Protein AF-A0A1Y3LAQ6-F1 (afdb_monomer)

Secondary structure (DSSP, 8-state):
--TTTTSSSSSTTSS------EEEEEEESS--EETTTEE-HHHHHHHHHHHHHTT--GGGEEEEE-SS-TTEEEEEESSPPPHHHHHHHHHHHHHHHHHHHH----EEEEE---HHHHHHS-HHHHHHHHHS-SEEEE-EEEEEEEEEEEEPPPPPSSS---TT-EEEEEEEEEEEEEESS--TTEEEEEEPSSS-TTEEEEEEEEE-GGG-EEEEEEEEEEEESSHHHHHHHHTTSSEEPPTTT---SB--EEEEEEEEEEEEEESSGGG-TTHHHHHHHHHHHHTTS-TTHHHHSSSSGGGEEEEE----

Mean predicted aligned error: 9.42 Å

Radius of gyration: 27.66 Å; Cα contacts (8 Å, |Δi|>4): 544; chains: 1; bounding box: 56×52×106 Å

Nearest PDB structures (foldseek):
  2il5-assembly1_A  TM=3.328E-01  e=9.962E-01  Staphylococcus aureus subsp. aureus USA300
  5hae-assembly1_A  TM=2.673E-01  e=1.487E+00  Rhodnius prolixus
  3ggn-assembly3_B  TM=2.588E-01  e=1.574E+00  Deinococcus radiodurans R1 = ATCC 13939 = DSM 20539

Structure (mmCIF, N/CA/C/O backbone):
data_AF-A0A1Y3LAQ6-F1
#
_entry.id   AF-A0A1Y3LAQ6-F1
#
loop_
_atom_site.group_PDB
_atom_site.id
_atom_site.type_symbol
_atom_site.label_atom_id
_atom_site.label_alt_id
_atom_site.label_comp_id
_atom_site.label_asym_id
_atom_site.label_entity_id
_atom_site.label_seq_id
_atom_site.pdbx_PDB_ins_code
_atom_site.Cartn_x
_atom_site.Cartn_y
_atom_site.Cartn_z
_atom_site.occupancy
_atom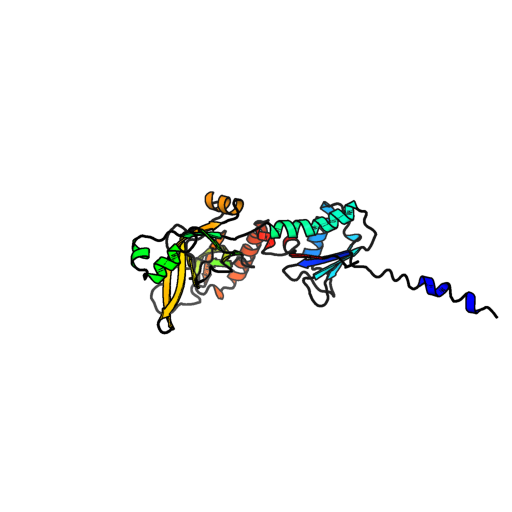_site.B_iso_or_equiv
_atom_site.auth_seq_id
_atom_site.auth_comp_id
_atom_site.auth_asym_id
_atom_site.auth_atom_id
_atom_site.pdbx_PDB_model_num
ATOM 1 N N . MET A 1 1 ? -11.726 32.742 69.812 1.00 40.72 1 MET A N 1
ATOM 2 C CA . MET A 1 1 ? -10.775 32.218 68.803 1.00 40.72 1 MET A CA 1
ATOM 3 C C . MET A 1 1 ? -11.144 30.775 68.493 1.00 40.72 1 MET A C 1
ATOM 5 O O . MET A 1 1 ? -11.475 30.070 69.432 1.00 40.72 1 MET A O 1
ATOM 9 N N . ASN A 1 2 ? -11.086 30.380 67.214 1.00 42.47 2 ASN A N 1
ATOM 10 C CA . ASN A 1 2 ? -11.277 29.026 66.640 1.00 42.47 2 ASN A CA 1
ATOM 11 C C . ASN A 1 2 ? -12.493 28.785 65.723 1.00 42.47 2 ASN A C 1
ATOM 13 O O . ASN A 1 2 ? -12.813 27.636 65.448 1.00 42.47 2 ASN A O 1
ATOM 17 N N . LEU A 1 3 ? -13.062 29.829 65.103 1.00 41.88 3 LEU A N 1
ATOM 18 C CA . LEU A 1 3 ? -13.804 29.660 63.834 1.00 41.88 3 LEU A CA 1
ATOM 19 C C . LEU A 1 3 ? -12.889 29.304 62.638 1.00 41.88 3 LEU A C 1
ATOM 21 O O . LEU A 1 3 ? -13.368 28.865 61.601 1.00 41.88 3 LEU A O 1
ATOM 25 N N . ALA A 1 4 ? -11.567 29.443 62.786 1.00 46.53 4 ALA A N 1
ATOM 26 C CA . ALA A 1 4 ? -10.591 29.183 61.724 1.00 46.53 4 ALA A CA 1
ATOM 27 C C . ALA A 1 4 ? -10.229 27.695 61.533 1.00 46.53 4 ALA A C 1
ATOM 29 O O . ALA A 1 4 ? -9.527 27.364 60.584 1.00 46.53 4 ALA A O 1
ATOM 30 N N . ARG A 1 5 ? -10.686 26.785 62.411 1.00 40.97 5 ARG A N 1
ATOM 31 C CA . ARG A 1 5 ? -10.385 25.342 62.297 1.00 40.97 5 ARG A CA 1
ATOM 32 C C . ARG A 1 5 ? -11.462 24.528 61.581 1.00 40.97 5 ARG A C 1
ATOM 34 O O . ARG A 1 5 ? -11.151 23.458 61.077 1.00 40.97 5 ARG A O 1
ATOM 41 N N . THR A 1 6 ? -12.686 25.040 61.467 1.00 45.72 6 THR A N 1
ATOM 42 C CA . THR A 1 6 ? -13.792 24.326 60.802 1.00 45.72 6 THR A CA 1
ATOM 43 C C . THR A 1 6 ? -13.876 24.610 59.299 1.00 45.72 6 THR A C 1
ATOM 45 O O . THR A 1 6 ? -14.484 23.838 58.571 1.00 45.72 6 THR A O 1
ATOM 48 N N . LEU A 1 7 ? -13.220 25.669 58.810 1.00 45.28 7 LEU A N 1
ATOM 49 C CA . LEU A 1 7 ? -13.166 26.017 57.381 1.00 45.28 7 LEU A CA 1
ATOM 50 C C . LEU A 1 7 ? -12.042 25.308 56.607 1.00 45.28 7 LEU A C 1
ATOM 52 O O . LEU A 1 7 ? -12.025 25.359 55.384 1.00 45.28 7 LEU A O 1
ATOM 56 N N . ALA A 1 8 ? -11.125 24.619 57.293 1.00 46.81 8 ALA A N 1
ATOM 57 C CA . ALA A 1 8 ? -10.028 23.901 56.641 1.00 46.81 8 ALA A CA 1
ATOM 58 C C . ALA A 1 8 ? -10.410 22.483 56.171 1.00 46.81 8 ALA A C 1
ATOM 60 O O . ALA A 1 8 ? -9.724 21.933 55.315 1.00 46.81 8 ALA A O 1
ATOM 61 N N . LEU A 1 9 ? -11.502 21.896 56.684 1.00 42.44 9 LEU A N 1
ATOM 62 C CA . LEU A 1 9 ? -11.960 20.567 56.247 1.00 42.44 9 LEU A CA 1
ATOM 63 C C . LEU A 1 9 ? -12.926 20.599 55.055 1.00 42.44 9 LEU A C 1
ATOM 65 O O . LEU A 1 9 ? -13.038 19.599 54.353 1.00 42.44 9 LEU A O 1
ATOM 69 N N . SER A 1 10 ? -13.573 21.730 54.770 1.00 43.66 10 SER A N 1
ATOM 70 C CA . SER A 1 10 ? -14.471 21.854 53.610 1.00 43.66 10 SER A CA 1
ATOM 71 C C . SER A 1 10 ? -13.717 22.079 52.293 1.00 43.66 10 SER A C 1
ATOM 73 O O . SER A 1 10 ? -14.241 21.782 51.226 1.00 43.66 10 SER A O 1
ATOM 75 N N . SER A 1 11 ? -12.476 22.572 52.360 1.00 42.22 11 SER A N 1
ATOM 76 C CA . SER A 1 11 ? -11.646 22.869 51.182 1.00 42.22 11 SER A CA 1
ATOM 77 C C . SER A 1 11 ? -10.783 21.687 50.727 1.00 42.22 11 SER A C 1
ATOM 79 O O . SER A 1 11 ? -10.254 21.709 49.621 1.00 42.22 11 SER A O 1
ATOM 81 N N . ALA A 1 12 ? -10.655 20.637 51.547 1.00 42.44 12 ALA A N 1
ATOM 82 C CA . ALA A 1 12 ? -9.915 19.423 51.192 1.00 42.44 12 ALA A CA 1
ATOM 83 C C . ALA A 1 12 ? -10.743 18.426 50.353 1.00 42.44 12 ALA A C 1
ATOM 85 O O . ALA A 1 12 ? -10.187 17.480 49.808 1.00 42.44 12 ALA A O 1
ATOM 86 N N . LEU A 1 13 ? -12.054 18.653 50.205 1.00 43.44 13 LEU A N 1
ATOM 87 C CA . LEU A 1 13 ? -12.953 17.836 49.375 1.00 43.44 13 LEU A CA 1
ATOM 88 C C . LEU A 1 13 ? -13.161 18.393 47.954 1.00 43.44 13 LEU A C 1
ATOM 90 O O . LEU A 1 13 ? -13.872 17.781 47.167 1.00 43.44 13 LEU A O 1
ATOM 94 N N . LEU A 1 14 ? -12.533 19.524 47.607 1.00 41.97 14 LEU A N 1
ATOM 95 C CA . LEU A 1 14 ? -12.656 20.168 46.288 1.00 41.97 14 LEU A CA 1
ATOM 96 C C . LEU A 1 14 ? -11.376 20.096 45.433 1.00 41.97 14 LEU A C 1
ATOM 98 O O . LEU A 1 14 ? -11.338 20.668 44.350 1.00 41.97 14 LEU A O 1
ATOM 102 N N . LEU A 1 15 ? -10.343 19.378 45.892 1.00 42.81 15 LEU A N 1
ATOM 103 C CA . LEU A 1 15 ? -9.122 19.101 45.115 1.00 42.81 15 LEU A CA 1
ATOM 104 C C . LEU A 1 15 ? -9.030 17.652 44.611 1.00 42.81 15 LEU A C 1
ATOM 106 O O . LEU A 1 15 ? -8.093 17.314 43.897 1.00 42.81 15 LEU A O 1
ATOM 110 N N . GLY A 1 16 ? -10.036 16.822 44.897 1.00 39.19 16 GLY A N 1
ATOM 111 C CA . GLY A 1 16 ? -10.317 15.622 44.113 1.00 39.19 16 GLY A CA 1
ATOM 112 C C . GLY A 1 16 ? -11.063 16.013 42.844 1.00 39.19 16 GLY A C 1
ATOM 113 O O . GLY A 1 16 ? -12.218 15.640 42.666 1.00 39.19 16 GLY A O 1
ATOM 114 N N . GLY A 1 17 ? -10.438 16.824 41.990 1.00 35.41 17 GLY A N 1
ATOM 115 C CA . GLY A 1 17 ? -10.857 16.871 40.603 1.00 35.41 17 GLY A CA 1
ATOM 116 C C . GLY A 1 17 ? -10.597 15.482 40.041 1.00 35.41 17 GLY A C 1
ATOM 117 O O . GLY A 1 17 ? -9.477 15.206 39.627 1.00 35.41 17 GLY A O 1
ATOM 118 N N . CYS A 1 18 ? -11.602 14.602 40.059 1.00 43.34 18 CYS A N 1
ATOM 119 C CA . CYS A 1 18 ? -11.682 13.485 39.125 1.00 43.34 18 CYS A CA 1
ATOM 120 C C . CYS A 1 18 ? -11.821 14.113 37.735 1.00 43.34 18 CYS A C 1
ATOM 122 O O . CYS A 1 18 ? -12.910 14.181 37.174 1.00 43.34 18 CYS A O 1
ATOM 124 N N . GLY A 1 19 ? -10.730 14.709 37.253 1.00 46.44 19 GLY A N 1
ATOM 125 C CA . GLY A 1 19 ? -10.570 15.020 35.854 1.00 46.44 19 GLY A CA 1
ATOM 126 C C . GLY A 1 19 ? -10.675 13.696 35.130 1.00 46.44 19 GLY A C 1
ATOM 127 O O . GLY A 1 19 ? -10.159 12.688 35.609 1.00 46.44 19 GLY A O 1
ATOM 128 N N . ASP A 1 20 ? -11.411 13.705 34.035 1.00 65.38 20 ASP A N 1
ATOM 129 C CA . ASP A 1 20 ? -11.527 12.605 33.096 1.00 65.38 20 ASP A CA 1
ATOM 130 C C . ASP A 1 20 ? -10.126 12.218 32.590 1.00 65.38 20 ASP A C 1
ATOM 132 O O . ASP A 1 20 ? -9.675 12.674 31.538 1.00 65.38 20 ASP A O 1
ATOM 136 N N . GLU A 1 21 ? -9.382 11.447 33.384 1.00 78.94 21 GLU A N 1
ATOM 137 C CA . GLU A 1 21 ? -8.026 11.050 33.047 1.00 78.94 21 GLU A CA 1
ATOM 138 C C . GLU A 1 21 ? -8.103 10.153 31.818 1.00 78.94 21 GLU A C 1
ATOM 140 O O . GLU A 1 21 ? -8.785 9.123 31.787 1.00 78.94 21 GLU A O 1
ATOM 145 N N . THR A 1 22 ? -7.410 10.584 30.768 1.00 90.19 22 THR A N 1
ATOM 146 C CA . THR A 1 22 ? -7.252 9.786 29.559 1.00 90.19 22 THR A CA 1
ATOM 147 C C . THR A 1 22 ? -6.598 8.469 29.947 1.00 90.19 22 THR A C 1
ATOM 149 O O . THR A 1 22 ? -5.531 8.463 30.545 1.00 90.19 22 THR A O 1
ATOM 152 N N . PHE A 1 23 ? -7.217 7.346 29.603 1.00 94.50 23 PHE A N 1
ATOM 153 C CA . PHE A 1 23 ? -6.659 6.020 29.852 1.00 94.50 23 PHE A CA 1
ATOM 154 C C . PHE A 1 23 ? -5.615 5.644 28.801 1.00 94.50 23 PHE A C 1
ATOM 156 O O . PHE A 1 23 ? -4.561 5.098 29.125 1.00 94.50 23 PHE A O 1
ATOM 163 N N . MET A 1 24 ? -5.903 5.953 27.538 1.00 96.62 24 MET A N 1
ATOM 164 C CA . MET A 1 24 ? -4.992 5.780 26.409 1.00 96.62 24 MET A CA 1
ATOM 165 C C . MET A 1 24 ? -5.361 6.747 25.290 1.00 96.62 24 MET A C 1
ATOM 167 O O . MET A 1 24 ? -6.490 7.233 25.231 1.00 96.62 24 MET A O 1
ATOM 171 N N . SER A 1 25 ? -4.423 6.998 24.386 1.00 97.19 25 SER A N 1
ATOM 172 C CA . SER A 1 25 ? -4.685 7.733 23.153 1.00 97.19 25 SER A CA 1
ATOM 173 C C . SER A 1 25 ? -4.423 6.836 21.953 1.00 97.19 25 SER A C 1
ATOM 175 O O . SER A 1 25 ? -3.444 6.093 21.922 1.00 97.19 25 SER A O 1
ATOM 177 N N . VAL A 1 26 ? -5.309 6.899 20.967 1.00 97.50 26 VAL A N 1
ATOM 178 C CA . VAL A 1 26 ? -5.259 6.091 19.750 1.00 97.50 26 VAL A CA 1
ATOM 179 C C . VAL A 1 26 ? -5.096 7.030 18.565 1.00 97.50 26 VAL A C 1
ATOM 181 O O . VAL A 1 26 ? -5.880 7.963 18.400 1.00 97.50 26 VAL A O 1
ATOM 184 N N . ARG A 1 27 ? -4.068 6.797 17.749 1.00 96.69 27 ARG A N 1
ATOM 185 C CA . ARG A 1 27 ? -3.803 7.561 16.529 1.00 96.69 27 ARG A CA 1
ATOM 186 C C . ARG A 1 27 ? -4.213 6.757 15.305 1.00 96.69 27 ARG A C 1
ATOM 188 O O . ARG A 1 27 ? -3.768 5.622 15.140 1.00 96.69 27 ARG A O 1
ATOM 195 N N . PHE A 1 28 ? -4.993 7.375 14.432 1.00 94.56 28 PHE A N 1
ATOM 196 C CA . PHE A 1 28 ? -5.407 6.837 13.142 1.00 94.56 28 PHE A CA 1
ATOM 197 C C . PHE A 1 28 ? -4.599 7.453 11.989 1.00 94.56 28 PHE A C 1
ATOM 199 O O . PHE A 1 28 ? -4.019 8.530 12.115 1.00 94.56 28 PHE A O 1
ATOM 206 N N . GLN A 1 29 ? -4.574 6.776 10.843 1.00 91.25 29 GLN A N 1
ATOM 207 C CA . GLN A 1 29 ? -3.929 7.280 9.629 1.00 91.25 29 GLN A CA 1
ATOM 208 C C . GLN A 1 29 ? -4.729 8.430 8.998 1.00 91.25 29 GLN A C 1
ATOM 210 O O . GLN A 1 29 ? -4.154 9.369 8.445 1.00 91.25 29 GLN A O 1
ATOM 215 N N . THR A 1 30 ? -6.058 8.355 9.091 1.00 89.56 30 THR A N 1
ATOM 216 C CA . THR A 1 30 ? -7.022 9.302 8.515 1.00 89.56 30 THR A CA 1
ATOM 217 C C . THR A 1 30 ? -7.854 9.955 9.610 1.00 89.56 30 THR A C 1
ATOM 219 O O . THR A 1 30 ? -7.953 9.418 10.713 1.00 89.56 30 THR A O 1
ATOM 222 N N . ASP A 1 31 ? -8.464 11.100 9.305 1.00 92.81 31 ASP A N 1
ATOM 223 C CA . ASP A 1 31 ? -9.401 11.767 10.211 1.00 92.81 31 ASP A CA 1
ATOM 224 C C . ASP A 1 31 ? -10.532 10.808 10.614 1.00 92.81 31 ASP A C 1
ATOM 226 O O . ASP A 1 31 ? -11.030 10.036 9.788 1.00 92.81 31 ASP A O 1
ATOM 230 N N . VAL A 1 32 ? -10.926 10.849 11.889 1.00 93.25 32 VAL A N 1
ATOM 231 C CA . VAL A 1 32 ? -11.965 9.959 12.442 1.00 93.25 32 VAL A CA 1
ATOM 232 C C . VAL A 1 32 ? -13.153 10.691 13.059 1.00 93.25 32 VAL A C 1
ATOM 234 O O . VAL A 1 32 ? -14.085 10.045 13.546 1.00 93.25 32 VAL A O 1
ATOM 237 N N . GLY A 1 33 ? -13.121 12.023 13.046 1.00 93.38 33 GLY A N 1
ATOM 238 C CA . GLY A 1 33 ? -14.182 12.879 13.551 1.00 93.38 33 GLY A CA 1
ATOM 239 C C . GLY A 1 33 ? -13.692 14.293 13.848 1.00 93.38 33 GLY A C 1
ATOM 240 O O . GLY A 1 33 ? -12.764 14.807 13.220 1.00 93.38 33 GLY A O 1
ATOM 241 N N . THR A 1 34 ? -14.323 14.949 14.821 1.00 94.56 34 THR A N 1
ATOM 242 C CA . THR A 1 34 ? -13.948 16.305 15.252 1.00 94.56 34 THR A CA 1
ATOM 243 C C . THR A 1 34 ? -14.135 16.473 16.752 1.00 94.56 34 THR A C 1
ATOM 245 O O . THR A 1 34 ? -15.076 15.923 17.311 1.00 94.56 34 THR A O 1
ATOM 248 N N . ALA A 1 35 ? -13.341 17.324 17.403 1.00 93.06 35 ALA A N 1
ATOM 249 C CA . ALA A 1 35 ? -13.499 17.591 18.838 1.00 93.06 35 ALA A CA 1
ATOM 250 C C . ALA A 1 35 ? -14.904 18.078 19.243 1.00 93.06 35 ALA A C 1
ATOM 252 O O . ALA A 1 35 ? -15.354 17.838 20.358 1.00 93.06 35 ALA A O 1
ATOM 253 N N . ARG A 1 36 ? -15.631 18.748 18.337 1.00 91.50 36 ARG A N 1
ATOM 254 C CA . ARG A 1 36 ? -16.993 19.232 18.613 1.00 91.50 36 ARG A CA 1
ATOM 255 C C . ARG A 1 36 ? -18.041 18.118 18.614 1.00 91.50 36 ARG A C 1
ATOM 257 O O . ARG A 1 36 ? -19.010 18.215 19.360 1.00 91.50 36 ARG A O 1
ATOM 264 N N . TRP A 1 37 ? -17.888 17.128 17.739 1.00 90.25 37 TRP A N 1
ATOM 265 C CA . TRP A 1 37 ? -18.904 16.097 17.495 1.00 90.25 37 TRP A CA 1
ATOM 266 C C . TRP A 1 37 ? -18.467 14.694 17.929 1.00 90.25 37 TRP A C 1
ATOM 268 O O . TRP A 1 37 ? -19.277 13.774 17.894 1.00 90.25 37 TRP A O 1
ATOM 278 N N . GLY A 1 38 ? -17.220 14.544 18.376 1.00 92.00 38 GLY A N 1
ATOM 279 C CA . GLY A 1 38 ? -16.603 13.260 18.669 1.00 92.00 38 GLY A CA 1
ATOM 280 C C . GLY A 1 38 ? -16.257 12.492 17.396 1.00 92.00 38 GLY A C 1
ATOM 281 O O . GLY A 1 38 ? -16.013 13.079 16.337 1.00 92.00 38 GLY A O 1
ATOM 282 N N . LEU A 1 39 ? -16.218 11.168 17.529 1.00 93.50 39 LEU A N 1
ATOM 283 C CA . LEU A 1 39 ? -16.040 10.241 16.416 1.00 93.50 39 LEU A CA 1
ATOM 284 C C . LEU A 1 39 ? -17.199 10.340 15.421 1.00 93.50 39 LEU A C 1
ATOM 286 O O . LEU A 1 39 ? -18.363 10.435 15.814 1.00 93.50 39 LEU A O 1
ATOM 290 N N . ASP A 1 40 ? -16.886 10.221 14.133 1.00 92.69 40 ASP A N 1
ATOM 291 C CA . ASP A 1 40 ? -17.907 10.080 13.102 1.00 92.69 40 ASP A CA 1
ATOM 292 C C . ASP A 1 40 ? -18.746 8.809 13.340 1.00 92.69 40 ASP A C 1
ATOM 294 O O . ASP A 1 40 ? -18.208 7.801 13.820 1.00 92.69 40 ASP A O 1
ATOM 298 N N . PRO A 1 41 ? -20.044 8.795 12.967 1.00 89.81 41 PRO A N 1
ATOM 299 C CA . PRO A 1 41 ? -20.954 7.694 13.294 1.00 89.81 41 PRO A CA 1
ATOM 300 C C . PRO A 1 41 ? -20.454 6.306 12.876 1.00 89.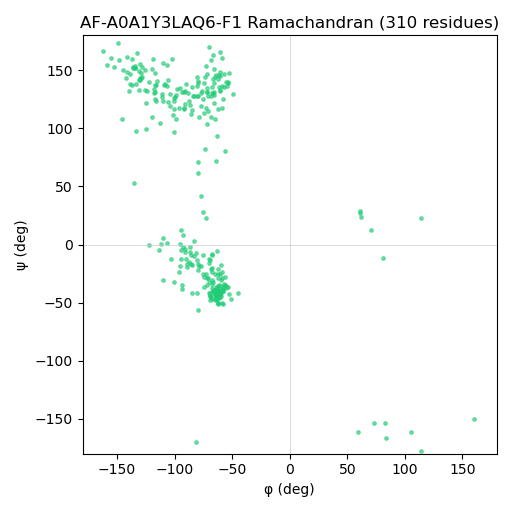81 41 PRO A C 1
ATOM 302 O O . PRO A 1 41 ? -20.639 5.345 13.617 1.00 89.81 41 PRO A O 1
ATOM 305 N N . ILE A 1 42 ? -19.781 6.208 11.724 1.00 85.75 42 ILE A N 1
ATOM 306 C CA . ILE A 1 42 ? -19.219 4.948 11.215 1.00 85.75 42 ILE A CA 1
ATOM 307 C C . ILE A 1 42 ? -18.106 4.437 12.139 1.00 85.75 42 ILE A C 1
ATOM 309 O O . ILE A 1 42 ? -18.119 3.272 12.530 1.00 85.75 42 ILE A O 1
ATOM 313 N N . ASN A 1 43 ? -17.166 5.304 12.534 1.00 89.94 43 ASN A N 1
ATOM 314 C CA . ASN A 1 43 ? -16.068 4.921 13.425 1.00 89.94 43 ASN A CA 1
ATOM 315 C C . ASN A 1 43 ? -16.593 4.554 14.815 1.00 89.94 43 ASN A C 1
ATOM 317 O O . ASN A 1 43 ? -16.168 3.549 15.383 1.00 89.94 43 ASN A O 1
ATOM 321 N N . LEU A 1 44 ? -17.546 5.333 15.339 1.00 91.75 44 LEU A N 1
ATOM 322 C CA . LEU A 1 44 ? -18.175 5.062 16.630 1.00 91.75 44 LEU A CA 1
ATOM 323 C C . LEU A 1 44 ? -18.879 3.700 16.639 1.00 91.75 44 LEU A C 1
ATOM 325 O O . LEU A 1 44 ? -18.705 2.934 17.585 1.00 91.75 44 LEU A O 1
ATOM 329 N N . GLN A 1 45 ? -19.633 3.386 15.582 1.00 91.31 45 GLN A N 1
ATOM 330 C CA . GLN A 1 45 ? -20.303 2.097 15.436 1.00 91.31 45 GLN A CA 1
ATOM 331 C C . GLN A 1 45 ? -19.290 0.945 15.379 1.00 91.31 45 GLN A C 1
ATOM 333 O O . GLN A 1 45 ? -19.398 0.008 16.165 1.00 91.31 45 GLN A O 1
ATOM 338 N N . MET A 1 46 ? -18.276 1.031 14.510 1.00 89.81 46 MET A N 1
ATOM 339 C CA . MET A 1 46 ? -17.267 -0.027 14.360 1.00 89.81 46 MET A CA 1
ATOM 340 C C . MET A 1 46 ? -16.479 -0.276 15.652 1.00 89.81 46 MET A C 1
ATOM 342 O O . MET A 1 46 ? -16.233 -1.425 16.017 1.00 89.81 46 MET A O 1
ATOM 346 N N . ILE A 1 47 ? -16.087 0.792 16.357 1.00 93.56 47 ILE A N 1
ATOM 347 C CA . ILE A 1 47 ? -15.413 0.690 17.658 1.00 93.56 47 ILE A CA 1
ATOM 348 C C . ILE A 1 47 ? -16.350 0.050 18.688 1.00 93.56 47 ILE A C 1
ATOM 350 O O . ILE A 1 47 ? -15.930 -0.861 19.398 1.00 93.56 47 ILE A O 1
ATOM 354 N N . GLY A 1 48 ? -17.613 0.485 18.747 1.00 94.25 48 GLY A N 1
ATOM 355 C CA . GLY A 1 48 ? -18.619 -0.064 19.656 1.00 94.25 48 GLY A CA 1
ATOM 356 C C . GLY A 1 48 ? -18.830 -1.565 19.468 1.00 94.25 48 GLY A C 1
ATOM 357 O O . GLY A 1 48 ? -18.698 -2.325 20.424 1.00 94.25 48 GLY A O 1
ATOM 358 N N . GLU A 1 49 ? -19.060 -2.005 18.231 1.00 94.06 49 GLU A N 1
ATOM 359 C CA . GLU A 1 49 ? -19.245 -3.423 17.897 1.00 94.06 49 GLU A CA 1
ATOM 360 C C . GLU A 1 49 ? -18.010 -4.263 18.270 1.00 94.06 49 GLU A C 1
ATOM 362 O O . GLU A 1 49 ? -18.135 -5.352 18.833 1.00 94.06 49 GLU A O 1
ATOM 367 N N . ALA A 1 50 ? -16.799 -3.754 18.016 1.00 93.56 50 ALA A N 1
ATOM 368 C CA . ALA A 1 50 ? -15.564 -4.468 18.339 1.00 93.56 50 ALA A CA 1
ATOM 369 C C . ALA A 1 50 ? -15.293 -4.562 19.853 1.00 93.56 50 ALA A C 1
ATOM 371 O O . ALA A 1 50 ? -14.731 -5.555 20.325 1.00 93.56 50 ALA A O 1
ATOM 372 N N . LEU A 1 51 ? -15.698 -3.552 20.627 1.00 95.38 51 LEU A N 1
ATOM 373 C CA . LEU A 1 51 ? -15.631 -3.573 22.090 1.00 95.38 51 LEU A CA 1
ATOM 374 C C . LEU A 1 51 ? -16.619 -4.577 22.684 1.00 95.38 51 LEU A C 1
ATOM 376 O O . LEU A 1 51 ? -16.233 -5.373 23.542 1.00 95.38 51 LEU A O 1
ATOM 380 N N . GLU A 1 52 ? -17.858 -4.595 22.188 1.00 95.69 52 GLU A N 1
ATOM 381 C CA . GLU A 1 52 ? -18.886 -5.545 22.626 1.00 95.69 52 GLU A CA 1
ATOM 382 C C . GLU A 1 52 ? -18.455 -6.995 22.368 1.00 95.69 52 GLU A C 1
ATOM 384 O O . GLU A 1 52 ? -18.569 -7.842 23.256 1.00 95.69 52 GLU A O 1
ATOM 389 N N . GLN A 1 53 ? -17.857 -7.275 21.202 1.00 95.12 53 GLN A N 1
ATOM 390 C CA . GLN A 1 53 ? -17.268 -8.585 20.886 1.00 95.12 53 GLN A CA 1
ATOM 391 C C . GLN A 1 53 ? -16.169 -9.004 21.875 1.00 95.12 53 GLN A C 1
ATOM 393 O O . GLN A 1 53 ? -15.977 -10.195 22.125 1.00 95.12 53 GLN A O 1
ATOM 398 N N . ARG A 1 54 ? -15.465 -8.033 22.466 1.00 94.62 54 ARG A N 1
ATOM 399 C CA . ARG A 1 54 ? -14.436 -8.236 23.496 1.00 94.62 54 ARG A CA 1
ATOM 400 C C . ARG A 1 54 ? -14.971 -8.107 24.927 1.00 94.62 54 ARG A C 1
ATOM 402 O O . ARG A 1 54 ? -14.178 -8.067 25.863 1.00 94.62 54 ARG A O 1
ATOM 409 N N . GLN A 1 55 ? -16.295 -8.082 25.107 1.00 94.94 55 GLN A N 1
ATOM 410 C CA . GLN A 1 55 ? -16.970 -7.985 26.409 1.00 94.94 55 GLN A CA 1
ATOM 411 C C . GLN A 1 55 ? -16.637 -6.696 27.187 1.00 94.94 55 GLN A C 1
ATOM 413 O O . GLN A 1 55 ? -16.686 -6.661 28.420 1.00 94.94 55 GLN A O 1
ATOM 418 N N . VAL A 1 56 ? -16.321 -5.617 26.467 1.00 95.38 56 VAL A N 1
ATOM 419 C CA . VAL A 1 56 ? -16.159 -4.269 27.021 1.00 95.38 56 VAL A CA 1
ATOM 420 C C . VAL A 1 56 ? -17.402 -3.459 26.661 1.00 95.38 56 VAL A C 1
ATOM 422 O O . VAL A 1 56 ? -17.691 -3.272 25.486 1.00 95.38 56 VAL A O 1
ATOM 425 N N . ASP A 1 57 ? -18.142 -2.975 27.661 1.00 94.69 57 ASP A N 1
ATOM 426 C CA . ASP A 1 57 ? -19.322 -2.129 27.430 1.00 94.69 57 ASP A CA 1
ATOM 427 C C . ASP A 1 57 ? -18.890 -0.732 26.934 1.00 94.69 57 ASP A C 1
ATOM 429 O O . ASP A 1 57 ? -18.276 0.018 27.707 1.00 94.69 57 ASP A O 1
ATOM 433 N N . PRO A 1 58 ? -19.227 -0.339 25.686 1.00 93.69 58 PRO A N 1
ATOM 434 C CA . PRO A 1 58 ? -18.835 0.953 25.129 1.00 93.69 58 PRO A CA 1
ATOM 435 C C . PRO A 1 58 ? -19.374 2.146 25.924 1.00 93.69 58 PRO A C 1
ATOM 437 O O . PRO A 1 58 ? -18.757 3.207 25.920 1.00 93.69 58 PRO A O 1
ATOM 440 N N . LYS A 1 59 ? -20.491 1.994 26.656 1.00 93.88 59 LYS A N 1
ATOM 441 C CA . LYS A 1 59 ? -21.092 3.077 27.462 1.00 93.88 59 LYS A CA 1
ATOM 442 C C . LYS A 1 59 ? -20.259 3.453 28.684 1.00 93.88 59 LYS A C 1
ATOM 444 O O . LYS A 1 59 ? -20.523 4.471 29.322 1.00 93.88 59 LYS A O 1
ATOM 449 N N . ARG A 1 60 ? -19.266 2.631 29.029 1.00 94.38 60 ARG A N 1
ATOM 450 C CA . ARG A 1 60 ? -18.305 2.895 30.109 1.00 94.38 60 ARG A CA 1
ATOM 451 C C . ARG A 1 60 ? -17.115 3.719 29.629 1.00 94.38 60 ARG A C 1
ATOM 453 O O . ARG A 1 60 ? -16.251 4.051 30.438 1.00 94.38 60 ARG A O 1
ATOM 460 N N . LEU A 1 61 ? -17.073 4.044 28.339 1.00 94.88 61 LEU A N 1
ATOM 461 C CA . LEU A 1 61 ? -16.001 4.773 27.686 1.00 94.88 61 LEU A CA 1
ATOM 462 C C . LEU A 1 61 ? -16.533 6.068 27.080 1.00 94.88 61 LEU A C 1
ATOM 464 O O . LEU A 1 61 ? -17.684 6.154 26.651 1.00 94.88 61 LEU A O 1
ATOM 468 N N . ARG A 1 62 ? -15.659 7.065 26.999 1.00 94.62 62 ARG A N 1
ATOM 469 C CA . ARG A 1 62 ? -15.844 8.241 26.153 1.00 94.62 62 ARG A CA 1
ATOM 470 C C . ARG A 1 62 ? -14.667 8.346 25.193 1.00 94.62 62 ARG A C 1
ATOM 472 O O . ARG A 1 62 ? -13.530 8.071 25.574 1.00 94.62 62 ARG A O 1
ATOM 479 N N . PHE A 1 63 ? -14.966 8.714 23.953 1.00 95.31 63 PHE A N 1
ATOM 480 C CA . PHE A 1 63 ? -13.988 8.907 22.889 1.00 95.31 63 PHE A CA 1
ATOM 481 C C . PHE A 1 63 ? -13.944 10.385 22.525 1.00 95.31 63 PHE A C 1
ATOM 483 O O . PHE A 1 63 ? -14.850 10.887 21.857 1.00 95.31 63 PHE A O 1
ATOM 490 N N . ASP A 1 64 ? -12.889 11.061 22.961 1.00 95.12 64 ASP A N 1
ATOM 491 C CA . ASP A 1 64 ? -12.688 12.484 22.723 1.00 95.12 64 ASP A CA 1
ATOM 492 C C . ASP A 1 64 ? -11.684 12.648 21.578 1.00 95.12 64 ASP A C 1
ATOM 494 O O . ASP A 1 64 ? -10.513 12.299 21.710 1.00 95.12 64 ASP A O 1
ATOM 498 N N . VAL A 1 65 ? -12.144 13.142 20.426 1.00 96.62 65 VAL A N 1
ATOM 499 C CA . VAL A 1 65 ? -11.246 13.487 19.311 1.00 96.62 65 VAL A CA 1
ATOM 500 C C . VAL A 1 65 ? -10.476 14.747 19.693 1.00 96.62 65 VAL A C 1
ATOM 502 O O . VAL A 1 65 ? -11.084 15.725 20.134 1.00 96.62 65 VAL A O 1
ATOM 505 N N . ASP A 1 66 ? -9.159 14.729 19.514 1.00 96.25 66 ASP A N 1
ATOM 506 C CA . ASP A 1 66 ? -8.304 15.865 19.839 1.00 96.25 66 ASP A CA 1
ATOM 507 C C . ASP A 1 66 ? -8.669 17.108 19.000 1.00 96.25 66 ASP A C 1
ATOM 509 O O . ASP A 1 66 ? -9.127 17.024 17.854 1.00 96.25 66 ASP A O 1
ATOM 513 N N . ALA A 1 67 ? -8.521 18.289 19.604 1.00 93.94 67 ALA A N 1
ATOM 514 C CA . ALA A 1 67 ? -8.912 19.553 18.983 1.00 93.94 67 ALA A CA 1
ATOM 515 C C . ALA A 1 67 ? -7.949 20.010 17.880 1.00 93.94 67 ALA A C 1
ATOM 517 O O . ALA A 1 67 ? -8.378 20.708 16.957 1.00 93.94 67 ALA A O 1
ATOM 518 N N . GLU A 1 68 ? -6.677 19.622 17.970 1.00 95.38 68 GLU A N 1
ATOM 519 C CA . GLU A 1 68 ? -5.614 20.017 17.048 1.00 95.38 68 GLU A CA 1
ATOM 520 C C . GLU A 1 68 ? -5.310 18.912 16.026 1.00 95.38 68 GLU A C 1
ATOM 522 O O . GLU A 1 68 ? -5.001 19.214 14.871 1.00 95.38 68 GLU A O 1
ATOM 527 N N . ASP A 1 69 ? -5.461 17.640 16.407 1.00 96.00 69 ASP A N 1
ATOM 528 C CA . ASP A 1 69 ? -5.243 16.486 15.535 1.00 96.00 69 ASP A CA 1
ATOM 529 C C . ASP A 1 69 ? -6.469 15.566 15.471 1.00 96.00 69 ASP A C 1
ATOM 531 O O . ASP A 1 69 ? -6.658 14.671 16.290 1.00 96.00 69 ASP A O 1
ATOM 535 N N . LYS A 1 70 ? -7.272 15.704 14.410 1.00 95.75 70 LYS A N 1
ATOM 536 C CA . LYS A 1 70 ? -8.494 14.905 14.174 1.00 95.75 70 LYS A CA 1
ATOM 537 C C . LYS A 1 70 ? -8.266 13.400 13.998 1.00 95.75 70 LYS A C 1
ATOM 539 O O . LYS A 1 70 ? -9.225 12.640 13.851 1.00 95.75 70 LYS A O 1
ATOM 544 N N . ARG A 1 71 ? -7.007 12.971 13.966 1.00 96.06 71 ARG A N 1
ATOM 545 C CA . ARG A 1 71 ? -6.594 11.568 13.916 1.00 96.06 71 ARG A CA 1
ATOM 546 C C . ARG A 1 71 ? -6.297 10.994 15.294 1.00 96.06 71 ARG A C 1
ATOM 548 O O . ARG A 1 71 ? -6.102 9.787 15.410 1.00 96.06 71 ARG A O 1
ATOM 555 N N . LEU A 1 72 ? -6.194 11.836 16.318 1.00 97.00 72 LEU A N 1
ATOM 556 C CA . LEU A 1 72 ? -5.907 11.441 17.686 1.00 97.00 72 LEU A CA 1
ATOM 557 C C . LEU A 1 72 ? -7.210 11.371 18.483 1.00 97.00 72 LEU A C 1
ATOM 559 O O . LEU A 1 72 ? -8.010 12.303 18.482 1.00 97.00 72 LEU A O 1
ATOM 563 N N . VAL A 1 73 ? -7.419 10.246 19.160 1.00 96.88 73 VAL A N 1
ATOM 564 C CA . VAL A 1 73 ? -8.602 9.991 19.983 1.00 96.88 73 VAL A CA 1
ATOM 565 C C . VAL A 1 73 ? -8.152 9.630 21.386 1.00 96.88 73 VAL A C 1
ATOM 567 O O . VAL A 1 73 ? -7.436 8.647 21.577 1.00 96.88 73 VAL A O 1
ATOM 570 N N . HIS A 1 74 ? -8.595 10.397 22.371 1.00 96.69 74 HIS A N 1
ATOM 571 C CA . HIS A 1 74 ? -8.404 10.103 23.780 1.00 96.69 74 HIS A CA 1
ATOM 572 C C . HIS A 1 74 ? -9.545 9.219 24.274 1.00 96.69 74 HIS A C 1
ATOM 574 O O . HIS A 1 74 ? -10.723 9.555 24.147 1.00 96.69 74 HIS A O 1
ATOM 580 N N . VAL A 1 75 ? -9.188 8.066 24.831 1.00 96.31 75 VAL A N 1
ATOM 581 C CA . VAL A 1 75 ? -10.143 7.137 25.432 1.00 96.31 75 VAL A CA 1
ATOM 582 C C . VAL A 1 75 ? -10.173 7.394 26.927 1.00 96.31 75 VAL A C 1
ATOM 584 O O . VAL A 1 75 ? -9.166 7.224 27.615 1.00 96.31 75 VAL A O 1
ATOM 587 N N . VAL A 1 76 ? -11.334 7.795 27.426 1.00 94.94 76 VAL A N 1
ATOM 588 C CA . VAL A 1 76 ? -11.582 8.117 28.834 1.00 94.94 76 VAL A CA 1
ATOM 589 C C . VAL A 1 76 ? -12.467 7.035 29.443 1.00 94.94 76 VAL A C 1
ATOM 591 O O . VAL A 1 76 ? -13.452 6.613 28.832 1.00 94.94 76 VAL A O 1
ATOM 594 N N . LEU A 1 77 ? -12.147 6.601 30.664 1.00 94.31 77 LEU A N 1
ATOM 595 C CA . LEU A 1 77 ? -13.005 5.692 31.424 1.00 94.31 77 LEU A CA 1
ATOM 596 C C . LEU A 1 77 ? -14.061 6.498 32.184 1.00 94.31 77 LEU A C 1
ATOM 598 O O . LEU A 1 77 ? -13.745 7.193 33.144 1.00 94.31 77 LEU A O 1
ATOM 602 N N . LEU A 1 78 ? -15.327 6.362 31.793 1.00 92.44 78 LEU A N 1
ATOM 603 C CA . LEU A 1 78 ? -16.455 6.931 32.540 1.00 92.44 78 LEU A CA 1
ATOM 604 C C . LEU A 1 78 ? -16.765 6.115 33.801 1.00 92.44 78 LEU A C 1
ATOM 606 O O . LEU A 1 78 ? -17.353 6.623 34.755 1.00 92.44 78 LEU A O 1
ATOM 610 N N . GLN A 1 79 ? -16.407 4.828 33.794 1.00 90.19 79 GLN A N 1
ATOM 611 C CA . GLN A 1 79 ? -16.557 3.921 34.927 1.00 90.19 79 GLN A CA 1
ATOM 612 C C . GLN A 1 79 ? -15.342 2.985 35.033 1.00 90.19 79 GLN A C 1
ATOM 614 O O . GLN A 1 79 ? -14.794 2.595 34.001 1.00 90.19 79 GLN A O 1
ATOM 619 N N . PRO A 1 80 ? -14.948 2.553 36.247 1.00 89.50 80 PRO A N 1
ATOM 620 C CA . PRO A 1 80 ? -13.783 1.688 36.433 1.00 89.50 80 PRO A CA 1
ATOM 621 C C . PRO A 1 80 ? -13.935 0.329 35.739 1.00 89.50 80 PRO A C 1
ATOM 623 O O . PRO A 1 80 ? -14.797 -0.463 36.112 1.00 89.50 80 PRO A O 1
ATOM 626 N N . LEU A 1 81 ? -13.090 0.031 34.757 1.00 92.19 81 LEU A N 1
ATOM 627 C CA . LEU A 1 81 ? -13.001 -1.299 34.149 1.00 92.19 81 LEU A CA 1
ATOM 628 C C . LEU A 1 81 ? -12.166 -2.241 35.028 1.00 92.19 81 LEU A C 1
ATOM 630 O O . LEU A 1 81 ? -11.172 -1.802 35.614 1.00 92.19 81 LEU A O 1
ATOM 634 N N . ASP A 1 82 ? -12.534 -3.521 35.097 1.00 93.31 82 ASP A N 1
ATOM 635 C CA . ASP A 1 82 ? -11.676 -4.537 35.721 1.00 93.31 82 ASP A CA 1
ATOM 636 C C . ASP A 1 82 ? -10.416 -4.818 34.875 1.00 93.31 82 ASP A C 1
ATOM 638 O O . ASP A 1 82 ? -10.282 -4.343 33.745 1.00 93.31 82 ASP A O 1
ATOM 642 N N . GLU A 1 83 ? -9.456 -5.566 35.424 1.00 94.62 83 GLU A N 1
ATOM 643 C CA . GLU A 1 83 ? -8.176 -5.830 34.748 1.00 94.62 83 GLU A CA 1
ATOM 644 C C . GLU A 1 83 ? -8.348 -6.548 33.402 1.00 94.62 83 GLU A C 1
ATOM 646 O O . GLU A 1 83 ? -7.631 -6.243 32.446 1.00 94.62 83 GLU A O 1
ATOM 651 N N . GLN A 1 84 ? -9.321 -7.457 33.298 1.00 95.25 84 GLN A N 1
ATOM 652 C CA . GLN A 1 84 ? -9.603 -8.188 32.065 1.00 95.25 84 GLN A CA 1
ATOM 653 C C . GLN A 1 84 ? -10.187 -7.253 31.001 1.00 95.25 84 GLN A C 1
ATOM 655 O O . GLN A 1 84 ? -9.751 -7.280 29.851 1.00 95.25 84 GLN A O 1
ATOM 660 N N . GLN A 1 85 ? -11.126 -6.388 31.379 1.00 95.19 85 GLN A N 1
ATOM 661 C CA . GLN A 1 85 ? -11.721 -5.379 30.506 1.00 95.19 85 GLN A CA 1
ATOM 662 C C . GLN A 1 85 ? -10.699 -4.328 30.066 1.00 95.19 85 GLN A C 1
ATOM 664 O O . GLN A 1 85 ? -10.693 -3.926 28.904 1.00 95.19 85 GLN A O 1
ATOM 669 N N . GLN A 1 86 ? -9.800 -3.905 30.960 1.00 95.25 86 GLN A N 1
ATOM 670 C CA . GLN A 1 86 ? -8.700 -3.008 30.603 1.00 95.25 86 GLN A CA 1
ATOM 671 C C . GLN A 1 86 ? -7.748 -3.668 29.602 1.00 95.25 86 GLN A C 1
ATOM 673 O O . GLN A 1 86 ? -7.386 -3.039 28.610 1.00 95.25 86 GLN A O 1
ATOM 678 N N . ALA A 1 87 ? -7.368 -4.930 29.817 1.00 95.75 87 ALA A N 1
ATOM 679 C CA . ALA A 1 87 ? -6.536 -5.674 28.873 1.00 95.75 87 ALA A CA 1
ATOM 680 C C . ALA A 1 87 ? -7.237 -5.864 27.516 1.00 95.75 87 ALA A C 1
ATOM 682 O O . ALA A 1 87 ? -6.614 -5.678 26.474 1.00 95.75 87 ALA A O 1
ATOM 683 N N . ALA A 1 88 ? -8.538 -6.164 27.516 1.00 95.88 88 ALA A N 1
ATOM 684 C CA .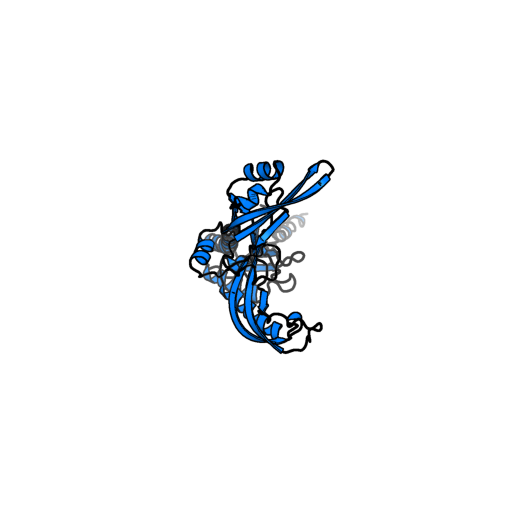 ALA A 1 88 ? -9.339 -6.303 26.303 1.00 95.88 88 ALA A CA 1
ATOM 685 C C . ALA A 1 88 ? -9.439 -4.989 25.508 1.00 95.88 88 ALA A C 1
ATOM 687 O O . ALA A 1 88 ? -9.306 -5.007 24.282 1.00 95.88 88 ALA A O 1
ATOM 688 N N . LEU A 1 89 ? -9.616 -3.857 26.202 1.00 96.31 89 LEU A N 1
ATOM 689 C CA . LEU A 1 89 ? -9.633 -2.518 25.611 1.00 96.31 89 LEU A CA 1
ATOM 690 C C . LEU A 1 89 ? -8.280 -2.151 24.986 1.00 96.31 89 LEU A C 1
ATOM 692 O O . LEU A 1 89 ? -8.251 -1.650 23.865 1.00 96.31 89 LEU A O 1
ATOM 696 N N . ARG A 1 90 ? -7.166 -2.422 25.677 1.00 95.69 90 ARG A N 1
ATOM 697 C CA . ARG A 1 90 ? -5.817 -2.212 25.122 1.00 95.69 90 ARG A CA 1
ATOM 698 C C . ARG A 1 90 ? -5.591 -3.084 23.892 1.00 95.69 90 ARG A C 1
ATOM 700 O O . ARG A 1 90 ? -5.263 -2.574 22.822 1.00 95.69 90 ARG A O 1
ATOM 707 N N . GLY A 1 91 ? -5.885 -4.377 24.026 1.00 95.38 91 GLY A N 1
ATOM 708 C CA . GLY A 1 91 ? -5.736 -5.361 22.960 1.00 95.38 91 GLY A CA 1
ATOM 709 C C . GLY A 1 91 ? -6.532 -5.010 21.703 1.00 95.38 91 GLY A C 1
ATOM 710 O O . GLY A 1 91 ? -6.049 -5.256 20.607 1.00 95.38 91 GLY A O 1
ATOM 711 N N . LEU A 1 92 ? -7.710 -4.379 21.819 1.00 95.56 92 LEU A N 1
ATOM 712 C CA . LEU A 1 92 ? -8.495 -3.963 20.649 1.00 95.56 92 LEU A CA 1
ATOM 713 C C . LEU A 1 92 ? -7.662 -3.160 19.640 1.00 95.56 92 LEU A C 1
ATOM 715 O O . LEU A 1 92 ? -7.723 -3.437 18.444 1.00 95.56 92 LEU A O 1
ATOM 719 N N . PHE A 1 93 ? -6.897 -2.182 20.122 1.00 96.00 93 PHE A N 1
ATOM 720 C CA . PHE A 1 93 ? -6.112 -1.291 19.272 1.00 96.00 93 PHE A CA 1
ATOM 721 C C . PHE A 1 93 ? -4.678 -1.792 19.085 1.00 96.00 93 PHE A C 1
ATOM 723 O O . PHE A 1 93 ? -4.140 -1.716 17.982 1.00 96.00 93 PHE A O 1
ATOM 730 N N . GLU A 1 94 ? -4.062 -2.350 20.130 1.00 96.19 94 GLU A N 1
ATOM 731 C CA . GLU A 1 94 ? -2.695 -2.875 20.060 1.00 96.19 94 GLU A CA 1
ATOM 732 C C . GLU A 1 94 ? -2.571 -4.043 19.078 1.00 96.19 94 GLU A C 1
ATOM 734 O O . GLU A 1 94 ? -1.612 -4.075 18.304 1.00 96.19 94 GLU A O 1
ATOM 739 N N . ASP A 1 95 ? -3.553 -4.950 19.036 1.00 94.31 95 ASP A N 1
ATOM 740 C CA . ASP A 1 95 ? -3.551 -6.080 18.100 1.00 94.31 95 ASP A CA 1
ATOM 741 C C . ASP A 1 95 ? -3.565 -5.588 16.642 1.00 94.31 95 ASP A C 1
ATOM 743 O O . ASP A 1 95 ? -2.937 -6.189 15.769 1.00 94.31 95 ASP A O 1
ATOM 747 N N . ILE A 1 96 ? -4.250 -4.469 16.368 1.00 92.94 96 ILE A N 1
ATOM 748 C CA . ILE A 1 96 ? -4.299 -3.850 15.036 1.00 92.94 96 ILE A CA 1
ATOM 749 C C . ILE A 1 96 ? -2.937 -3.262 14.679 1.00 92.94 96 ILE A C 1
ATOM 751 O O . ILE A 1 96 ? -2.429 -3.536 13.595 1.00 92.94 96 ILE A O 1
ATOM 755 N N . VAL A 1 97 ? -2.317 -2.510 15.593 1.00 93.81 97 VAL A N 1
ATOM 756 C CA . VAL A 1 97 ? -0.978 -1.938 15.378 1.00 93.81 97 VAL A CA 1
ATOM 757 C C . VAL A 1 97 ? 0.049 -3.044 15.136 1.00 93.81 97 VAL A C 1
ATOM 759 O O . VAL A 1 97 ? 0.850 -2.956 14.205 1.00 93.81 97 VAL A O 1
ATOM 762 N N . GLN A 1 98 ? 0.011 -4.119 15.926 1.00 92.44 98 GLN A N 1
ATOM 763 C CA . GLN A 1 98 ? 0.900 -5.266 15.745 1.00 92.44 98 GLN A CA 1
ATOM 764 C C . GLN A 1 98 ? 0.672 -5.953 14.394 1.00 92.44 98 GLN A C 1
ATOM 766 O O . GLN A 1 98 ? 1.635 -6.202 13.667 1.00 92.44 98 GLN A O 1
ATOM 771 N N . ALA A 1 99 ? -0.585 -6.218 14.027 1.00 90.06 99 ALA A N 1
ATOM 772 C CA . ALA A 1 99 ? -0.916 -6.854 12.756 1.00 90.06 99 ALA A CA 1
ATOM 773 C C . ALA A 1 99 ? -0.531 -5.979 11.552 1.00 90.06 99 ALA A C 1
ATOM 775 O O . ALA A 1 99 ? 0.031 -6.495 10.588 1.00 90.06 99 ALA A O 1
ATOM 776 N N . ARG A 1 100 ? -0.752 -4.660 11.629 1.00 88.94 100 ARG A N 1
ATOM 777 C CA . ARG A 1 100 ? -0.314 -3.679 10.625 1.00 88.94 100 ARG A CA 1
ATOM 778 C C . ARG A 1 100 ? 1.201 -3.720 10.445 1.00 88.94 100 ARG A C 1
ATOM 780 O O . ARG A 1 100 ? 1.673 -3.856 9.321 1.00 88.94 100 ARG A O 1
ATOM 787 N N . ASN A 1 101 ? 1.956 -3.650 11.540 1.00 88.00 101 ASN A N 1
ATOM 788 C CA . ASN A 1 101 ? 3.421 -3.623 11.509 1.00 88.00 101 ASN A CA 1
ATOM 789 C C . ASN A 1 101 ? 4.043 -4.950 11.040 1.00 88.00 101 ASN A C 1
ATOM 791 O O . ASN A 1 101 ? 5.189 -4.967 10.594 1.00 88.00 101 ASN A O 1
ATOM 795 N N . ALA A 1 102 ? 3.303 -6.058 11.128 1.00 87.31 102 ALA A N 1
ATOM 796 C CA . ALA A 1 102 ? 3.728 -7.356 10.610 1.00 87.31 102 ALA A CA 1
ATOM 797 C C . ALA A 1 102 ? 3.538 -7.497 9.087 1.00 87.31 102 ALA A C 1
ATOM 799 O O . ALA A 1 102 ? 4.122 -8.398 8.477 1.00 87.31 102 ALA A O 1
ATOM 800 N N . VAL A 1 103 ? 2.726 -6.640 8.460 1.00 86.56 103 VAL A N 1
ATOM 801 C CA . VAL A 1 103 ? 2.493 -6.670 7.013 1.00 86.56 103 VAL A CA 1
ATOM 802 C C . VAL A 1 103 ? 3.582 -5.891 6.299 1.00 86.56 103 VAL A C 1
ATOM 804 O O . VAL A 1 103 ? 3.927 -4.772 6.665 1.00 86.56 103 VAL A O 1
ATOM 807 N N . THR A 1 104 ? 4.088 -6.464 5.211 1.00 89.25 104 THR A N 1
ATOM 808 C CA . THR A 1 104 ? 5.004 -5.764 4.323 1.00 89.25 104 THR A CA 1
ATOM 809 C C . THR A 1 104 ? 4.680 -6.077 2.873 1.00 89.25 104 THR A C 1
ATOM 811 O O . THR A 1 104 ? 4.555 -7.236 2.487 1.00 89.25 104 THR A O 1
ATOM 814 N N . PHE A 1 105 ? 4.597 -5.029 2.057 1.00 90.88 105 PHE A N 1
ATOM 815 C CA . PHE A 1 105 ? 4.525 -5.149 0.602 1.00 90.88 105 PHE A CA 1
ATOM 816 C C . PHE A 1 105 ? 5.909 -5.071 -0.040 1.00 90.88 105 PHE A C 1
ATOM 818 O O . PHE A 1 105 ? 6.013 -5.006 -1.262 1.00 90.88 105 PHE A O 1
ATOM 825 N N . ALA A 1 106 ? 6.976 -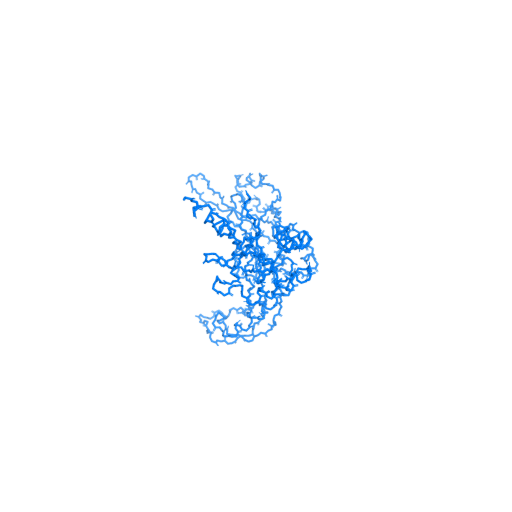5.088 0.770 1.00 94.44 106 ALA A N 1
ATOM 826 C CA . ALA A 1 106 ? 8.337 -5.066 0.272 1.00 94.44 106 ALA A CA 1
ATOM 827 C C . ALA A 1 106 ? 8.563 -6.186 -0.744 1.00 94.44 106 ALA A C 1
ATOM 829 O O . ALA A 1 106 ? 8.117 -7.327 -0.571 1.00 94.44 106 ALA A O 1
ATOM 830 N N . ILE A 1 107 ? 9.299 -5.844 -1.790 1.00 96.00 107 ILE A N 1
ATOM 831 C CA . ILE A 1 107 ? 9.641 -6.765 -2.860 1.00 96.00 107 ILE A CA 1
ATOM 832 C C . ILE A 1 107 ? 11.109 -7.150 -2.742 1.00 96.00 107 ILE A C 1
ATOM 834 O O . ILE A 1 107 ? 11.974 -6.314 -2.481 1.00 96.00 107 ILE A O 1
ATOM 838 N N . GLU A 1 108 ? 11.398 -8.431 -2.914 1.00 97.38 108 GLU A N 1
ATOM 839 C CA . GLU A 1 108 ? 12.747 -8.906 -3.170 1.00 97.38 108 GLU A CA 1
ATOM 840 C C . GLU A 1 108 ? 13.000 -8.834 -4.672 1.00 97.38 108 GLU A C 1
ATOM 842 O O . GLU A 1 108 ? 12.294 -9.463 -5.458 1.00 97.38 108 GLU A O 1
ATOM 847 N N . VAL A 1 109 ? 14.003 -8.059 -5.066 1.00 97.62 109 VAL A N 1
ATOM 848 C CA . VAL A 1 109 ? 14.460 -7.924 -6.445 1.00 97.62 109 VAL A CA 1
ATOM 849 C C . VAL A 1 109 ? 15.684 -8.805 -6.628 1.00 97.62 109 VAL A C 1
ATOM 851 O O . VAL A 1 109 ? 16.645 -8.687 -5.877 1.00 97.62 109 VAL A O 1
ATOM 854 N N . THR A 1 110 ? 15.655 -9.675 -7.633 1.00 98.12 110 THR A N 1
ATOM 855 C CA . THR A 1 110 ? 16.775 -10.528 -8.041 1.00 98.12 110 THR A CA 1
ATOM 856 C C . THR A 1 110 ? 17.306 -10.057 -9.387 1.00 98.12 110 THR A C 1
ATOM 858 O O . THR A 1 110 ? 16.561 -10.002 -10.369 1.00 98.12 110 THR A O 1
ATOM 861 N N . LEU A 1 111 ? 18.597 -9.735 -9.442 1.00 97.50 111 LEU A N 1
ATOM 862 C CA . LEU A 1 111 ? 19.274 -9.313 -10.664 1.00 97.50 111 LEU A CA 1
ATOM 863 C C . LEU A 1 111 ? 19.328 -10.466 -11.673 1.00 97.50 111 LEU A C 1
ATOM 865 O O . LEU A 1 111 ? 19.774 -11.569 -11.357 1.00 97.50 111 LEU A O 1
ATOM 869 N N . GLN A 1 112 ? 18.901 -10.204 -12.909 1.00 96.62 112 GLN A N 1
ATOM 870 C CA . GLN A 1 112 ? 18.923 -11.166 -14.016 1.00 96.62 112 GLN A CA 1
ATOM 871 C C . GLN A 1 112 ? 19.448 -10.528 -15.318 1.00 96.62 112 GLN A C 1
ATOM 873 O O . GLN A 1 112 ? 18.785 -10.610 -16.355 1.00 96.62 112 GLN A O 1
ATOM 878 N N . PRO A 1 113 ? 20.633 -9.882 -15.298 1.00 95.69 113 PRO A N 1
ATOM 879 C CA . PRO A 1 113 ? 21.191 -9.256 -16.488 1.00 95.69 113 PRO A CA 1
ATOM 880 C C . PRO A 1 113 ? 21.578 -10.315 -17.525 1.00 95.69 113 PRO A C 1
ATOM 882 O O . PRO A 1 113 ? 22.306 -11.270 -17.237 1.00 95.69 113 PRO A O 1
ATOM 885 N N . THR A 1 114 ? 21.138 -10.112 -18.757 1.00 94.81 114 THR A N 1
ATOM 886 C CA . THR A 1 114 ? 21.531 -10.896 -19.927 1.00 94.81 114 THR A CA 1
ATOM 887 C C . THR A 1 114 ? 23.001 -10.655 -20.288 1.00 94.81 114 THR A C 1
ATOM 889 O O . THR A 1 114 ? 23.585 -9.616 -19.972 1.00 94.81 114 THR A O 1
ATOM 892 N N . ALA A 1 115 ? 23.614 -11.592 -21.019 1.00 95.00 115 ALA A N 1
ATOM 893 C CA . ALA A 1 115 ? 24.982 -11.421 -21.517 1.00 95.00 115 ALA A CA 1
ATOM 894 C C . ALA A 1 115 ? 25.132 -10.162 -22.394 1.00 95.00 115 ALA A C 1
ATOM 896 O O . ALA A 1 115 ? 26.136 -9.460 -22.300 1.00 95.00 115 ALA A O 1
ATOM 897 N N . ALA A 1 116 ? 24.112 -9.846 -23.198 1.00 95.31 116 ALA A N 1
ATOM 898 C CA . ALA A 1 116 ? 24.093 -8.656 -24.042 1.00 95.31 116 ALA A CA 1
ATOM 899 C C . ALA A 1 116 ? 24.019 -7.355 -23.228 1.00 95.31 116 ALA A C 1
ATOM 901 O O . ALA A 1 116 ? 24.658 -6.377 -23.601 1.00 95.31 116 ALA A O 1
ATOM 902 N N . GLU A 1 117 ? 23.268 -7.324 -22.121 1.00 94.44 117 GLU A N 1
ATOM 903 C CA . GLU A 1 117 ? 23.258 -6.165 -21.216 1.00 94.44 117 GLU A CA 1
ATOM 904 C C . GLU A 1 117 ? 24.629 -5.969 -20.574 1.00 94.44 117 GLU A C 1
ATOM 906 O O . GLU A 1 117 ? 25.163 -4.868 -20.637 1.00 94.44 117 GLU A O 1
ATOM 911 N N . ARG A 1 118 ? 25.250 -7.041 -20.061 1.00 94.94 118 ARG A N 1
ATOM 912 C CA . ARG A 1 118 ? 26.591 -6.968 -19.455 1.00 94.94 118 ARG A CA 1
ATOM 913 C C . ARG A 1 118 ? 27.650 -6.437 -20.420 1.00 94.94 118 ARG A C 1
ATOM 915 O O . ARG A 1 118 ? 28.486 -5.642 -20.018 1.00 94.94 118 ARG A O 1
ATOM 922 N N . GLN A 1 119 ? 27.598 -6.836 -21.691 1.00 94.94 119 GLN A N 1
ATOM 923 C CA . GLN A 1 119 ? 28.542 -6.375 -22.718 1.00 94.94 119 GLN A CA 1
ATOM 924 C C . GLN A 1 119 ? 28.398 -4.888 -23.075 1.00 94.94 119 GLN A C 1
ATOM 926 O O . GLN A 1 119 ? 29.326 -4.316 -23.640 1.00 94.94 119 GLN A O 1
ATOM 931 N N . ARG A 1 120 ? 27.246 -4.266 -22.789 1.00 94.00 120 ARG A N 1
ATOM 932 C CA . ARG A 1 120 ? 27.007 -2.836 -23.050 1.00 94.00 120 ARG A CA 1
ATOM 933 C C . ARG A 1 120 ? 27.448 -1.934 -21.899 1.00 94.00 120 ARG A C 1
ATOM 935 O O . ARG A 1 120 ? 27.518 -0.726 -22.101 1.00 94.00 120 ARG A O 1
ATOM 942 N N . LEU A 1 121 ? 27.699 -2.497 -20.718 1.00 93.69 121 LEU A N 1
ATOM 943 C CA . LEU A 1 121 ? 28.150 -1.741 -19.554 1.00 93.69 121 LEU A CA 1
ATOM 944 C C . LEU A 1 121 ? 29.612 -1.324 -19.719 1.00 93.69 121 LEU A C 1
ATOM 946 O O . LEU A 1 121 ? 30.433 -2.070 -20.258 1.00 93.69 121 LEU A O 1
ATOM 950 N N . THR A 1 122 ? 29.949 -0.138 -19.220 1.00 93.56 122 THR A N 1
ATOM 951 C CA . THR A 1 122 ? 31.353 0.259 -19.057 1.00 93.56 122 THR A CA 1
ATOM 952 C C . THR A 1 122 ? 32.027 -0.616 -17.987 1.00 93.56 122 THR A C 1
ATOM 954 O O . THR A 1 122 ? 31.340 -1.235 -17.169 1.00 93.56 122 THR A O 1
ATOM 957 N N . PRO A 1 123 ? 33.372 -0.662 -17.921 1.00 93.12 123 PRO A N 1
ATOM 958 C CA . PRO A 1 123 ? 34.064 -1.397 -16.862 1.00 93.12 123 PRO A CA 1
ATOM 959 C C . PRO A 1 123 ? 33.659 -0.966 -15.443 1.00 93.12 123 PRO A C 1
ATOM 961 O O . PRO A 1 123 ? 33.515 -1.822 -14.573 1.00 93.12 123 PRO A O 1
ATOM 964 N N . SER A 1 124 ? 33.426 0.333 -15.212 1.00 91.44 124 SER A N 1
ATOM 965 C CA . SER A 1 124 ? 32.990 0.850 -13.908 1.00 91.44 124 SER A CA 1
ATOM 966 C C . SER A 1 124 ? 31.563 0.419 -13.562 1.00 91.44 124 SER A C 1
ATOM 968 O O . SER A 1 124 ? 31.309 -0.023 -12.444 1.00 91.44 124 SER A O 1
ATOM 970 N N . GLN A 1 125 ? 30.648 0.445 -14.533 1.00 93.38 125 GLN A N 1
ATOM 971 C CA . GLN A 1 125 ? 29.268 -0.022 -14.362 1.00 93.38 125 GLN A CA 1
ATOM 972 C C . GLN A 1 125 ? 29.203 -1.529 -14.125 1.00 93.38 125 GLN A C 1
ATOM 974 O O . GLN A 1 125 ? 28.433 -1.990 -13.284 1.00 93.38 125 GLN A O 1
ATOM 979 N N . LEU A 1 126 ? 30.026 -2.307 -14.834 1.00 94.44 126 LEU A N 1
ATOM 980 C CA . LEU A 1 126 ? 30.122 -3.747 -14.620 1.00 94.44 126 LEU A CA 1
ATOM 981 C C . LEU A 1 126 ? 30.654 -4.056 -13.215 1.00 94.44 126 LEU A C 1
ATOM 983 O O . LEU A 1 126 ? 30.071 -4.880 -12.519 1.00 94.44 126 LEU A O 1
ATOM 987 N N . GLN A 1 127 ? 31.696 -3.349 -12.768 1.00 93.31 127 GLN A N 1
ATOM 988 C CA . GLN A 1 127 ? 32.217 -3.486 -11.408 1.00 93.31 127 GLN A CA 1
ATOM 989 C C . GLN A 1 127 ? 31.167 -3.107 -10.351 1.00 93.31 127 GLN A C 1
ATOM 991 O O . GLN A 1 127 ? 31.032 -3.804 -9.347 1.00 93.31 127 GLN A O 1
ATOM 996 N N . ALA A 1 128 ? 30.405 -2.031 -10.575 1.00 92.19 128 ALA A N 1
ATOM 997 C CA . ALA A 1 128 ? 29.311 -1.635 -9.693 1.00 92.19 128 ALA A CA 1
ATOM 998 C C . ALA A 1 128 ? 28.225 -2.720 -9.628 1.00 92.19 128 ALA A C 1
ATOM 1000 O O . ALA A 1 128 ? 27.815 -3.100 -8.534 1.00 92.19 128 ALA A O 1
ATOM 1001 N N . LEU A 1 129 ? 27.817 -3.272 -10.776 1.00 94.00 129 LEU A N 1
ATOM 1002 C CA . LEU A 1 129 ? 26.857 -4.375 -10.856 1.00 94.00 129 LEU A CA 1
ATOM 1003 C C . LEU A 1 129 ? 27.353 -5.635 -10.130 1.00 94.00 129 LEU A C 1
ATOM 1005 O O . LEU A 1 129 ? 26.571 -6.295 -9.455 1.00 94.00 129 LEU A O 1
ATOM 1009 N N . GLU A 1 130 ? 28.634 -5.980 -10.259 1.00 93.75 130 GLU A N 1
ATOM 1010 C CA . GLU A 1 130 ? 29.238 -7.148 -9.600 1.00 93.75 130 GLU A CA 1
ATOM 1011 C C . GLU A 1 130 ? 29.420 -6.960 -8.087 1.00 93.75 130 GLU A C 1
ATOM 1013 O O . GLU A 1 130 ? 29.422 -7.940 -7.342 1.00 93.75 130 GLU A O 1
ATOM 1018 N N . ALA A 1 131 ? 29.541 -5.714 -7.620 1.00 93.75 131 ALA A N 1
ATOM 1019 C CA . ALA A 1 131 ? 29.585 -5.383 -6.197 1.00 93.75 131 ALA A CA 1
ATOM 1020 C C . ALA A 1 131 ? 28.199 -5.416 -5.527 1.00 93.75 131 ALA A C 1
ATOM 1022 O O . ALA A 1 131 ? 28.110 -5.486 -4.298 1.00 93.75 131 ALA A O 1
ATOM 1023 N N . MET A 1 132 ? 27.118 -5.357 -6.309 1.00 93.88 132 MET A N 1
ATOM 1024 C CA . MET A 1 132 ? 25.758 -5.457 -5.789 1.00 93.88 132 MET A CA 1
ATOM 1025 C C . MET A 1 132 ? 25.430 -6.889 -5.341 1.00 93.88 132 MET A C 1
ATOM 1027 O O . MET A 1 132 ? 25.864 -7.862 -5.962 1.00 93.88 132 MET A O 1
ATOM 1031 N N . PRO A 1 133 ? 24.599 -7.056 -4.297 1.00 96.12 133 PRO A N 1
ATOM 1032 C CA . PRO A 1 133 ? 24.075 -8.367 -3.959 1.00 96.12 133 PRO A CA 1
ATOM 1033 C C . PRO A 1 133 ? 23.165 -8.878 -5.086 1.00 96.12 133 PRO A C 1
ATOM 1035 O O . PRO A 1 133 ? 22.414 -8.115 -5.695 1.00 96.12 133 PRO A O 1
ATOM 1038 N N . ALA A 1 134 ? 23.197 -10.191 -5.335 1.00 93.88 134 ALA A N 1
ATOM 1039 C CA . ALA A 1 134 ? 22.378 -10.820 -6.374 1.00 93.88 134 ALA A CA 1
ATOM 1040 C C . ALA A 1 134 ? 20.868 -10.616 -6.147 1.00 93.88 134 ALA A C 1
ATOM 1042 O O . ALA A 1 134 ? 20.111 -10.528 -7.116 1.00 93.88 134 ALA A O 1
ATOM 1043 N N . SER A 1 135 ? 20.444 -10.510 -4.882 1.00 96.62 135 SER A N 1
ATOM 1044 C CA . SER A 1 135 ? 19.109 -10.060 -4.500 1.00 96.62 135 SER A CA 1
ATOM 1045 C C . SER A 1 135 ? 19.155 -8.984 -3.415 1.00 96.62 135 SER A C 1
ATOM 1047 O O . SER A 1 135 ? 20.054 -8.952 -2.573 1.00 96.62 135 SER A O 1
ATOM 1049 N N . PHE A 1 136 ? 18.177 -8.081 -3.430 1.00 96.38 136 PHE A N 1
ATOM 1050 C CA . PHE A 1 136 ? 17.995 -7.059 -2.400 1.00 96.38 136 PHE A CA 1
ATOM 1051 C C . PHE A 1 136 ? 16.516 -6.721 -2.217 1.00 96.38 136 PHE A C 1
ATOM 1053 O O . PHE A 1 136 ? 15.684 -6.964 -3.087 1.00 96.38 136 PHE A O 1
ATOM 1060 N N . THR A 1 137 ? 16.170 -6.163 -1.057 1.00 96.44 137 THR A N 1
ATOM 1061 C CA . THR A 1 137 ? 14.793 -5.762 -0.749 1.00 96.44 137 THR A CA 1
ATOM 1062 C C . THR A 1 137 ? 14.569 -4.295 -1.110 1.00 96.44 137 THR A C 1
ATOM 1064 O O . THR A 1 137 ? 15.338 -3.438 -0.679 1.00 96.44 137 THR A O 1
ATOM 1067 N N . LEU A 1 138 ? 13.483 -4.005 -1.825 1.00 95.75 138 LEU A N 1
ATOM 1068 C CA . LEU A 1 138 ? 12.933 -2.660 -1.965 1.00 95.75 138 LEU A CA 1
ATOM 1069 C C . LEU A 1 138 ? 11.664 -2.542 -1.108 1.00 95.75 138 LEU A C 1
ATOM 1071 O O . LEU A 1 138 ? 10.726 -3.323 -1.305 1.00 95.75 138 LEU A O 1
ATOM 1075 N N . PRO A 1 139 ? 11.601 -1.592 -0.159 1.00 93.88 139 PRO A N 1
ATOM 1076 C CA . PRO A 1 139 ? 10.356 -1.255 0.515 1.00 93.88 139 PRO A CA 1
ATOM 1077 C C . PRO A 1 139 ? 9.332 -0.771 -0.509 1.00 93.88 139 PRO A C 1
ATOM 1079 O O . PRO A 1 139 ? 9.633 0.093 -1.336 1.00 93.88 139 PRO A O 1
ATOM 1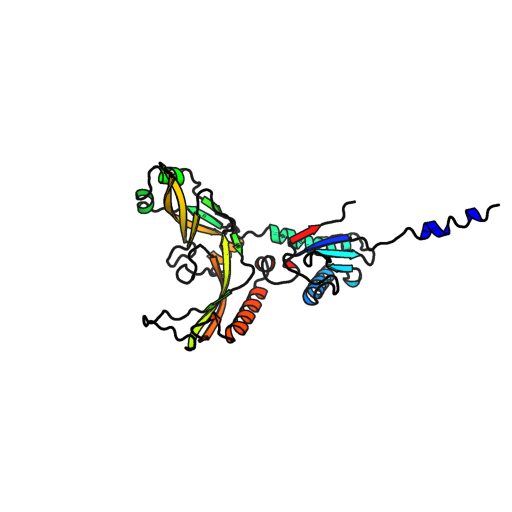082 N N . ALA A 1 140 ? 8.122 -1.309 -0.437 1.00 91.75 140 ALA A N 1
ATOM 1083 C CA . ALA A 1 140 ? 7.005 -0.875 -1.256 1.00 91.75 140 ALA A CA 1
ATOM 1084 C C . ALA A 1 140 ? 5.754 -0.769 -0.393 1.00 91.75 140 ALA A C 1
ATOM 1086 O O . ALA A 1 140 ? 5.635 -1.445 0.632 1.00 91.75 140 ALA A O 1
ATOM 1087 N N . GLU A 1 141 ? 4.847 0.100 -0.816 1.00 86.88 141 GLU A N 1
ATOM 1088 C CA . GLU A 1 141 ? 3.613 0.393 -0.101 1.00 86.88 141 GLU A CA 1
ATOM 1089 C C . GLU A 1 141 ? 2.450 0.514 -1.084 1.00 86.88 141 GLU A C 1
ATOM 1091 O O . GLU A 1 141 ? 2.648 0.996 -2.208 1.00 86.88 141 GLU A O 1
ATOM 1096 N N . PRO A 1 142 ? 1.241 0.101 -0.673 1.00 87.12 142 PRO A N 1
ATOM 1097 C CA . PRO A 1 142 ? 0.036 0.389 -1.425 1.00 87.12 142 PRO A CA 1
ATOM 1098 C C . PRO A 1 142 ? -0.243 1.894 -1.432 1.00 87.12 142 PRO A C 1
ATOM 1100 O O . PRO A 1 142 ? 0.099 2.623 -0.495 1.00 87.12 142 PRO A O 1
ATOM 1103 N N . GLY A 1 143 ? -0.888 2.348 -2.502 1.00 80.94 143 GLY A N 1
ATOM 1104 C CA . GLY A 1 143 ? -1.587 3.623 -2.517 1.00 80.94 143 GLY A CA 1
ATOM 1105 C C . GLY A 1 143 ? -2.710 3.656 -1.478 1.00 80.94 143 GLY A C 1
ATOM 1106 O O . GLY A 1 143 ? -3.122 2.633 -0.929 1.00 80.94 143 GLY A O 1
ATOM 1107 N N . ASP A 1 144 ? -3.196 4.858 -1.214 1.00 74.75 144 ASP A N 1
ATOM 1108 C CA . ASP A 1 144 ? -4.309 5.144 -0.311 1.00 74.75 144 ASP A CA 1
ATOM 1109 C C . ASP A 1 144 ? -5.686 4.874 -0.936 1.00 74.75 144 ASP A C 1
ATOM 1111 O O . ASP A 1 144 ? -6.665 4.695 -0.205 1.00 74.75 144 ASP A O 1
ATOM 1115 N N . GLU A 1 145 ? -5.759 4.786 -2.266 1.00 73.50 145 GLU A N 1
ATOM 1116 C CA . GLU A 1 145 ? -7.006 4.619 -3.012 1.00 73.50 145 GLU A CA 1
ATOM 1117 C C . GLU A 1 145 ? -6.924 3.541 -4.103 1.00 73.50 145 GLU A C 1
ATOM 1119 O O . GLU A 1 145 ? -5.876 3.285 -4.706 1.00 73.50 145 GLU A O 1
ATOM 1124 N N . VAL A 1 146 ? -8.080 2.939 -4.391 1.00 83.06 146 VAL A N 1
ATOM 1125 C CA . VAL A 1 146 ? -8.291 2.090 -5.566 1.00 83.06 146 VAL A CA 1
ATOM 1126 C C . VAL A 1 146 ? -8.638 2.962 -6.766 1.00 83.06 146 VAL A C 1
ATOM 1128 O O . VAL A 1 146 ? -9.555 3.778 -6.731 1.00 83.06 146 VAL A O 1
ATOM 1131 N N . SER A 1 147 ? -7.902 2.768 -7.854 1.00 84.69 147 SER A N 1
ATOM 1132 C CA . SER A 1 147 ? -8.105 3.470 -9.114 1.00 84.69 147 SER A CA 1
ATOM 1133 C C . SER A 1 147 ? -9.107 2.734 -9.995 1.00 84.69 147 SER A C 1
ATOM 1135 O O . SER A 1 147 ? -8.944 1.548 -10.273 1.00 84.69 147 SER A O 1
ATOM 1137 N N . THR A 1 148 ? -10.096 3.459 -10.505 1.00 86.38 148 THR A N 1
ATOM 1138 C CA . THR A 1 148 ? -10.967 2.973 -11.579 1.00 86.38 148 THR A CA 1
ATOM 1139 C C . THR A 1 148 ? -10.293 3.236 -12.915 1.00 86.38 148 THR A C 1
ATOM 1141 O O . THR A 1 148 ? -10.082 4.396 -13.288 1.00 86.38 148 THR A O 1
ATOM 1144 N N . VAL A 1 149 ? -9.956 2.172 -13.635 1.00 85.44 149 VAL A N 1
ATOM 1145 C CA . VAL A 1 149 ? -9.245 2.247 -14.912 1.00 85.44 149 VAL A CA 1
ATOM 1146 C C . VAL A 1 149 ? -10.116 1.666 -16.012 1.00 85.44 149 VAL A C 1
ATOM 1148 O O . VAL A 1 149 ? -10.706 0.607 -15.840 1.00 85.44 149 VAL A O 1
ATOM 1151 N N . ALA A 1 150 ? -10.190 2.377 -17.135 1.00 83.06 150 ALA A N 1
ATOM 1152 C CA . ALA A 1 150 ? -10.895 1.943 -18.332 1.00 83.06 150 ALA A CA 1
ATOM 1153 C C . ALA A 1 150 ? -9.884 1.631 -19.446 1.00 83.06 150 ALA A C 1
ATOM 1155 O O . ALA A 1 150 ? -9.052 2.481 -19.783 1.00 83.06 150 ALA A O 1
ATOM 1156 N N . ALA A 1 151 ? -9.971 0.434 -20.025 1.00 82.00 151 ALA A N 1
ATOM 1157 C CA . ALA A 1 151 ? -9.194 0.002 -21.181 1.00 82.00 151 ALA A CA 1
ATOM 1158 C C . ALA A 1 151 ? -9.729 0.688 -22.448 1.00 82.00 151 ALA A C 1
ATOM 1160 O O . ALA A 1 151 ? -10.565 0.157 -23.177 1.00 82.00 151 ALA A O 1
ATOM 1161 N N . MET A 1 152 ? -9.292 1.929 -22.667 1.00 76.81 152 MET A N 1
ATOM 1162 C CA . MET A 1 152 ? -9.737 2.733 -23.801 1.00 76.81 152 MET A CA 1
ATOM 1163 C C . MET A 1 152 ? -9.224 2.141 -25.122 1.00 76.81 152 MET A C 1
ATOM 1165 O O . MET A 1 152 ? -8.034 1.830 -25.209 1.00 76.81 152 MET A O 1
ATOM 1169 N N . PRO A 1 153 ? -10.068 2.043 -26.169 1.00 70.50 153 PRO A N 1
ATOM 1170 C CA . PRO A 1 153 ? -9.627 1.590 -27.483 1.00 70.50 153 PRO A CA 1
ATOM 1171 C C . PRO A 1 153 ? -8.445 2.423 -27.992 1.00 70.50 153 PRO A C 1
ATOM 1173 O O . PRO A 1 153 ? -8.471 3.658 -27.892 1.00 70.50 153 PRO A O 1
ATOM 1176 N N . GLU A 1 154 ? -7.432 1.755 -28.556 1.00 66.25 154 GLU A N 1
ATOM 1177 C CA . GLU A 1 154 ? -6.262 2.417 -29.142 1.00 66.25 154 GLU A CA 1
ATOM 1178 C C . GLU A 1 154 ? -6.666 3.495 -30.165 1.00 66.25 154 GLU A C 1
ATOM 1180 O O . GLU A 1 154 ? -7.696 3.421 -30.841 1.00 66.25 154 GLU A O 1
ATOM 1185 N N . GLN A 1 155 ? -5.848 4.545 -30.252 1.00 65.56 155 GLN A N 1
ATOM 1186 C CA . GLN A 1 155 ? -6.120 5.727 -31.068 1.00 65.56 155 GLN A CA 1
ATOM 1187 C C . GLN A 1 155 ? -6.235 5.394 -32.565 1.00 65.56 155 GLN A C 1
ATOM 1189 O O . GLN A 1 155 ? -5.359 4.754 -33.143 1.00 65.56 155 GLN A O 1
ATOM 1194 N N . TRP A 1 156 ? -7.242 5.964 -33.233 1.00 44.62 156 TRP A N 1
ATOM 1195 C CA . TRP A 1 156 ? -7.170 6.217 -34.675 1.00 44.62 156 TRP A CA 1
ATOM 1196 C C . TRP A 1 156 ? -6.182 7.379 -34.909 1.00 44.62 156 TRP A C 1
ATOM 1198 O O . TRP A 1 156 ? -6.289 8.389 -34.212 1.00 44.62 156 TRP A O 1
ATOM 1208 N N . PRO A 1 157 ? -5.246 7.321 -35.876 1.00 50.50 157 PRO A N 1
ATOM 1209 C CA . PRO A 1 157 ? -4.167 8.313 -36.033 1.00 50.50 157 PRO A CA 1
ATOM 1210 C C . PRO A 1 157 ? -4.614 9.692 -36.583 1.00 50.50 157 PRO A C 1
ATOM 1212 O O . PRO A 1 157 ? -3.811 10.427 -37.155 1.00 50.50 157 PRO A O 1
ATOM 1215 N N . GLY A 1 158 ? -5.892 10.061 -36.446 1.00 53.03 158 GLY A N 1
ATOM 1216 C CA . GLY A 1 158 ? -6.450 11.343 -36.888 1.00 53.03 158 GLY A CA 1
ATOM 1217 C C . GLY A 1 158 ? -6.408 12.391 -35.774 1.00 53.03 158 GLY A C 1
ATOM 1218 O O . GLY A 1 158 ? -6.812 12.132 -34.648 1.00 53.03 158 GLY A O 1
ATOM 1219 N N . THR A 1 159 ? -5.915 13.588 -36.079 1.00 54.00 159 THR A N 1
ATOM 1220 C CA . THR A 1 159 ? -5.395 14.588 -35.126 1.00 54.00 159 THR A CA 1
ATOM 1221 C C . THR A 1 159 ? -6.421 15.372 -34.296 1.00 54.00 159 THR A C 1
ATOM 1223 O O . THR A 1 159 ? -6.125 16.484 -33.866 1.00 54.00 159 THR A O 1
ATOM 1226 N N . THR A 1 160 ? -7.603 14.832 -34.011 1.00 57.66 160 THR A N 1
ATOM 1227 C CA . THR A 1 160 ? -8.549 15.470 -33.081 1.00 57.66 160 THR A CA 1
ATOM 1228 C C . THR A 1 160 ? -9.321 14.418 -32.301 1.00 57.66 160 THR A C 1
ATOM 1230 O O . THR A 1 160 ? -10.191 13.750 -32.851 1.00 57.66 160 THR A O 1
ATOM 1233 N N . MET A 1 161 ? -9.001 14.287 -31.013 1.00 63.47 161 MET A N 1
ATOM 1234 C CA . MET A 1 161 ? -9.788 13.506 -30.063 1.00 63.47 161 MET A CA 1
ATOM 1235 C C . MET A 1 161 ? -11.120 14.228 -29.841 1.00 63.47 161 MET A C 1
ATOM 1237 O O . MET A 1 161 ? -11.135 15.298 -29.231 1.00 63.47 161 MET A O 1
ATOM 1241 N N . ASP A 1 162 ? -12.224 13.674 -30.343 1.00 70.56 162 ASP A N 1
ATOM 1242 C CA . ASP A 1 162 ? -13.545 14.134 -29.925 1.00 70.56 162 ASP A CA 1
ATOM 1243 C C . ASP A 1 162 ? -13.773 13.657 -28.489 1.00 70.56 162 ASP A C 1
ATOM 1245 O O . ASP A 1 162 ? -13.991 12.478 -28.212 1.00 70.56 162 ASP A O 1
ATOM 1249 N N . VAL A 1 163 ? -13.652 14.591 -27.549 1.00 72.75 163 VAL A N 1
ATOM 1250 C CA . VAL A 1 163 ? -13.800 14.329 -26.115 1.00 72.75 163 VAL A CA 1
ATOM 1251 C C . VAL A 1 163 ? -15.199 13.831 -25.747 1.00 72.75 163 VAL A C 1
ATOM 1253 O O . VAL A 1 163 ? -15.345 13.199 -24.704 1.00 72.75 163 VAL A O 1
ATOM 1256 N N . ASN A 1 164 ? -16.202 14.088 -26.595 1.00 77.00 164 ASN A N 1
ATOM 1257 C CA . ASN A 1 164 ? -17.588 13.682 -26.377 1.00 77.00 164 ASN A CA 1
ATOM 1258 C C . ASN A 1 164 ? -17.938 12.348 -27.053 1.00 77.00 164 ASN A C 1
ATOM 1260 O O . ASN A 1 164 ? -19.057 11.864 -26.879 1.00 77.00 164 ASN A O 1
ATOM 1264 N N . GLU A 1 165 ? -17.021 11.758 -27.826 1.00 83.38 165 GLU A N 1
ATOM 1265 C CA . GLU A 1 165 ? -17.232 10.449 -28.442 1.00 83.38 165 GLU A CA 1
ATOM 1266 C C . GLU A 1 165 ? -17.459 9.394 -27.358 1.00 83.38 165 GLU A C 1
ATOM 1268 O O . GLU A 1 165 ? -16.709 9.324 -26.384 1.00 83.38 165 GLU A O 1
ATOM 1273 N N . GLN A 1 166 ? -18.481 8.562 -27.538 1.00 86.25 166 GLN A N 1
ATOM 1274 C CA . GLN A 1 166 ? -18.732 7.420 -26.672 1.00 86.25 166 GLN A CA 1
ATOM 1275 C C . GLN A 1 166 ? -18.032 6.182 -27.221 1.00 86.25 166 GLN A C 1
ATOM 1277 O O . GLN A 1 166 ? -18.140 5.861 -28.403 1.00 86.25 166 GLN A O 1
ATOM 1282 N N . VAL A 1 167 ? -17.330 5.479 -26.344 1.00 85.62 167 VAL A N 1
ATOM 1283 C CA . VAL A 1 167 ? -16.594 4.257 -26.645 1.00 85.62 167 VAL A CA 1
ATOM 1284 C C . VAL A 1 167 ? -16.967 3.176 -25.643 1.00 85.62 167 VAL A C 1
ATOM 1286 O O . VAL A 1 167 ? -17.248 3.471 -24.483 1.00 85.62 167 VAL A O 1
ATOM 1289 N N . GLN A 1 168 ? -16.959 1.923 -26.088 1.00 88.81 168 GLN A N 1
ATOM 1290 C CA . GLN A 1 168 ? -17.009 0.783 -25.178 1.00 88.81 168 GLN A CA 1
ATOM 1291 C C . GLN A 1 168 ? -15.606 0.554 -24.620 1.00 88.81 168 GLN A C 1
ATOM 1293 O O . GLN A 1 168 ? -14.642 0.482 -25.387 1.00 88.81 168 GLN A O 1
ATOM 1298 N N . ALA A 1 169 ? -15.493 0.475 -23.300 1.00 86.19 169 ALA A N 1
ATOM 1299 C CA . ALA A 1 169 ? -14.244 0.179 -22.615 1.00 86.19 169 ALA A CA 1
ATOM 1300 C C . ALA A 1 169 ? -14.500 -0.787 -21.457 1.00 86.19 169 ALA A C 1
ATOM 1302 O O . ALA A 1 169 ? -15.471 -0.634 -20.713 1.00 86.19 169 ALA A O 1
ATOM 1303 N N . GLU A 1 170 ? -13.613 -1.764 -21.287 1.00 89.31 170 GLU A N 1
ATOM 1304 C CA . GLU A 1 170 ? -13.610 -2.612 -20.097 1.00 89.31 170 GLU A CA 1
ATOM 1305 C C . GLU A 1 170 ? -13.103 -1.800 -18.903 1.00 89.31 170 GLU A C 1
ATOM 1307 O O . GLU A 1 170 ? -12.087 -1.108 -18.999 1.00 89.31 170 GLU A O 1
ATOM 1312 N N . VAL A 1 171 ? -13.830 -1.849 -17.789 1.00 90.19 171 VAL A N 1
ATOM 1313 C CA . VAL A 1 171 ? -13.500 -1.109 -16.572 1.00 90.19 171 VAL A CA 1
ATOM 1314 C C . VAL A 1 171 ? -13.070 -2.077 -15.479 1.00 90.19 171 VAL A C 1
ATOM 1316 O O . VAL A 1 171 ? -13.799 -3.011 -15.145 1.00 90.19 171 VAL A O 1
ATOM 1319 N N . SER A 1 172 ? -11.930 -1.795 -14.854 1.00 90.88 172 SER A N 1
ATOM 1320 C CA . SER A 1 172 ? -11.397 -2.571 -13.735 1.00 90.88 172 SER A CA 1
ATOM 1321 C C . SER A 1 172 ? -11.017 -1.678 -12.553 1.00 90.8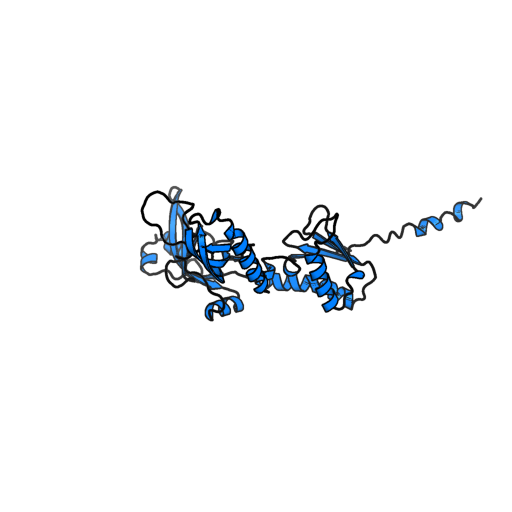8 172 SER A C 1
ATOM 1323 O O . SER A 1 172 ? -10.697 -0.494 -12.697 1.00 90.88 172 SER A O 1
ATOM 1325 N N . CYS A 1 173 ? -11.019 -2.277 -11.366 1.00 90.31 173 CYS A N 1
ATOM 1326 C CA . CYS A 1 173 ? -10.612 -1.650 -10.115 1.00 90.31 173 CYS A CA 1
ATOM 1327 C C . CYS A 1 173 ? -9.193 -2.083 -9.761 1.00 90.31 173 CYS A C 1
ATOM 1329 O O . CYS A 1 173 ? -8.950 -3.269 -9.526 1.00 90.31 173 CYS A O 1
ATOM 1331 N N . LEU A 1 174 ? -8.259 -1.134 -9.719 1.00 88.56 174 LEU A N 1
ATOM 1332 C CA . LEU A 1 174 ? -6.839 -1.410 -9.531 1.00 88.56 174 LEU A CA 1
ATOM 1333 C C . LEU A 1 174 ? -6.307 -0.806 -8.237 1.00 88.56 174 LEU A C 1
ATOM 1335 O O . LEU A 1 174 ? -6.474 0.384 -7.976 1.00 88.56 174 LEU A O 1
ATOM 1339 N N . LEU A 1 175 ? -5.593 -1.610 -7.458 1.00 86.44 175 LEU A N 1
ATOM 1340 C CA . LEU A 1 175 ? -4.777 -1.133 -6.348 1.00 86.44 175 LEU A CA 1
ATOM 1341 C C . LEU A 1 175 ? -3.317 -1.078 -6.791 1.00 86.44 175 LEU A C 1
ATOM 1343 O O . LEU A 1 175 ? -2.751 -2.089 -7.197 1.00 86.44 175 LEU A O 1
ATOM 1347 N N . TYR A 1 176 ? -2.696 0.091 -6.685 1.00 87.75 176 TYR A N 1
ATOM 1348 C CA . TYR A 1 176 ? -1.292 0.263 -7.043 1.00 87.75 176 TYR A CA 1
ATOM 1349 C C . TYR A 1 176 ? -0.385 0.145 -5.822 1.00 87.75 176 TYR A C 1
ATOM 1351 O O . TYR A 1 176 ? -0.637 0.771 -4.796 1.00 87.75 176 TYR A O 1
ATOM 1359 N N . ILE A 1 177 ? 0.710 -0.596 -5.963 1.00 89.44 177 ILE A N 1
ATOM 1360 C CA . ILE A 1 177 ? 1.816 -0.646 -5.006 1.00 89.44 177 ILE A CA 1
ATOM 1361 C C . ILE A 1 177 ? 3.076 -0.156 -5.691 1.00 89.44 177 ILE A C 1
ATOM 1363 O O . ILE A 1 177 ? 3.435 -0.628 -6.769 1.00 89.44 177 ILE A O 1
ATOM 1367 N N . SER A 1 178 ? 3.775 0.767 -5.047 1.00 89.06 178 SER A N 1
ATOM 1368 C CA . SER A 1 178 ? 4.987 1.352 -5.611 1.00 89.06 178 SER A CA 1
ATOM 1369 C C . SER A 1 178 ? 6.144 1.264 -4.619 1.00 89.06 178 SER A C 1
ATOM 1371 O O . SER A 1 178 ? 5.928 1.419 -3.410 1.00 89.06 178 SER A O 1
ATOM 1373 N N . PRO A 1 179 ? 7.382 1.046 -5.097 1.00 91.31 179 PRO A N 1
ATOM 1374 C CA . PRO A 1 179 ? 8.564 1.207 -4.265 1.00 91.31 179 PRO A CA 1
ATOM 1375 C C . PRO A 1 179 ? 8.627 2.624 -3.683 1.00 91.31 179 PRO A C 1
ATOM 1377 O O . PRO A 1 179 ? 8.389 3.606 -4.386 1.00 91.31 179 PRO A O 1
ATOM 1380 N N . ARG A 1 180 ? 8.949 2.736 -2.392 1.00 85.12 180 ARG A N 1
ATOM 1381 C CA . ARG A 1 180 ? 9.126 4.033 -1.707 1.00 85.12 180 ARG A CA 1
ATOM 1382 C C . ARG A 1 180 ? 10.578 4.471 -1.640 1.00 85.12 180 ARG A C 1
ATOM 1384 O O . ARG A 1 180 ? 10.866 5.653 -1.480 1.00 85.12 180 ARG A O 1
ATOM 1391 N N . GLN A 1 181 ? 11.482 3.507 -1.734 1.00 90.06 181 GLN A N 1
ATOM 1392 C CA . GLN A 1 181 ? 12.908 3.723 -1.620 1.00 90.06 181 GLN A CA 1
ATOM 1393 C C . GLN A 1 181 ? 13.641 2.818 -2.601 1.00 90.06 181 GLN A C 1
ATOM 1395 O O . GLN A 1 181 ? 13.256 1.669 -2.821 1.00 90.06 181 GLN A O 1
ATOM 1400 N N . TYR A 1 182 ? 14.719 3.355 -3.157 1.00 91.88 182 TYR A N 1
ATOM 1401 C CA . TYR A 1 182 ? 15.565 2.687 -4.129 1.00 91.88 182 TYR A CA 1
ATOM 1402 C C . TYR A 1 182 ? 16.903 2.259 -3.521 1.00 91.88 182 TYR A C 1
ATOM 1404 O O . TYR A 1 182 ? 17.373 2.828 -2.533 1.00 91.88 182 TYR A O 1
ATOM 1412 N N . TYR A 1 183 ? 17.505 1.225 -4.111 1.00 91.75 183 TYR A N 1
ATOM 1413 C CA . TYR A 1 183 ? 18.862 0.794 -3.793 1.00 91.75 183 TYR A CA 1
ATOM 1414 C C . TYR A 1 183 ? 19.859 1.933 -4.091 1.00 91.75 183 TYR A C 1
ATOM 1416 O O . TYR A 1 183 ? 19.640 2.678 -5.049 1.00 91.75 183 TYR A O 1
ATOM 1424 N N . PRO A 1 184 ? 20.946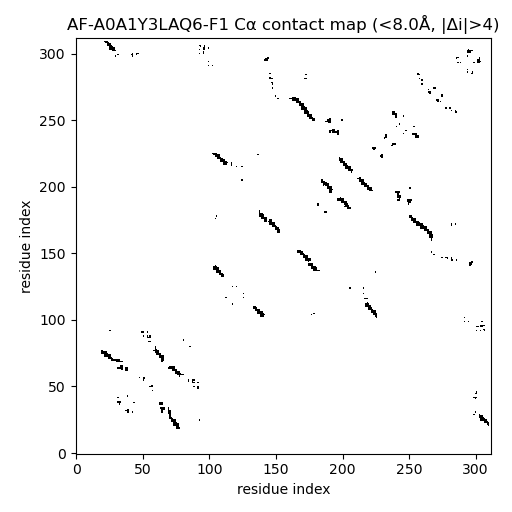 2.105 -3.314 1.00 90.44 184 PRO A N 1
ATOM 1425 C CA . PRO A 1 184 ? 21.927 3.161 -3.566 1.00 90.44 184 PRO A CA 1
ATOM 1426 C C . PRO A 1 184 ? 22.408 3.214 -5.026 1.00 90.44 184 PRO A C 1
ATOM 1428 O O . PRO A 1 184 ? 22.799 2.199 -5.595 1.00 90.44 184 PRO A O 1
ATOM 1431 N N . GLY A 1 185 ? 22.369 4.404 -5.634 1.00 90.19 185 GLY A N 1
ATOM 1432 C CA . GLY A 1 185 ? 22.746 4.630 -7.038 1.00 90.19 185 GLY A CA 1
ATOM 1433 C C . GLY A 1 185 ? 21.664 4.284 -8.069 1.00 90.19 185 GLY A C 1
ATOM 1434 O O . GLY A 1 185 ? 21.793 4.663 -9.233 1.00 90.19 185 GLY A O 1
ATOM 1435 N N . MET A 1 186 ? 20.587 3.609 -7.662 1.00 94.25 186 MET A N 1
ATOM 1436 C CA . MET A 1 186 ? 19.433 3.339 -8.517 1.00 94.25 186 MET A CA 1
ATOM 1437 C C . MET A 1 186 ? 18.572 4.602 -8.634 1.00 94.25 186 MET A C 1
ATOM 1439 O O . MET A 1 186 ? 18.238 5.227 -7.626 1.00 94.25 186 MET A O 1
ATOM 1443 N N . THR A 1 187 ? 18.223 4.986 -9.859 1.00 93.31 187 THR A N 1
ATOM 1444 C CA . THR A 1 187 ? 17.359 6.141 -10.141 1.00 93.31 187 THR A CA 1
ATOM 1445 C C . THR A 1 187 ? 15.904 5.747 -10.265 1.00 93.31 187 THR A C 1
ATOM 1447 O O . THR A 1 187 ? 15.040 6.526 -9.868 1.00 93.31 187 THR A O 1
ATOM 1450 N N . ASP A 1 188 ? 15.626 4.561 -10.810 1.00 93.44 188 ASP A N 1
ATOM 1451 C CA . ASP A 1 188 ? 14.259 4.094 -10.988 1.00 93.44 188 ASP A CA 1
ATOM 1452 C C . ASP A 1 188 ? 14.179 2.573 -11.206 1.00 93.44 188 ASP A C 1
ATOM 1454 O O . ASP A 1 188 ? 15.171 1.894 -11.491 1.00 93.44 188 ASP A O 1
ATOM 1458 N N . VAL A 1 189 ? 12.963 2.043 -11.103 1.00 93.94 189 VAL A N 1
ATOM 1459 C CA . VAL A 1 189 ? 12.598 0.677 -11.486 1.00 93.94 189 VAL A CA 1
ATOM 1460 C C . VAL A 1 189 ? 11.456 0.775 -12.478 1.00 93.94 189 VAL A C 1
ATOM 1462 O O . VAL A 1 189 ? 10.480 1.462 -12.216 1.00 93.94 189 VAL A O 1
ATOM 1465 N N . TYR A 1 190 ? 11.543 0.067 -13.594 1.00 91.81 190 TYR A N 1
ATOM 1466 C CA . TYR A 1 190 ? 10.532 0.055 -14.647 1.00 91.81 190 TYR A CA 1
ATOM 1467 C C . TYR A 1 190 ? 9.923 -1.339 -14.748 1.00 91.81 190 TYR A C 1
ATOM 1469 O O . TYR A 1 190 ? 10.648 -2.333 -14.672 1.00 91.81 190 TYR A O 1
ATOM 1477 N N . ALA A 1 191 ? 8.614 -1.435 -14.968 1.00 89.19 191 ALA A N 1
ATOM 1478 C CA . ALA A 1 191 ? 8.010 -2.702 -15.363 1.00 89.19 191 ALA A CA 1
ATOM 1479 C C . ALA A 1 191 ? 8.535 -3.094 -16.759 1.00 89.19 191 ALA A C 1
ATOM 1481 O O . ALA A 1 191 ? 8.599 -2.263 -17.670 1.00 89.19 191 ALA A O 1
ATOM 1482 N N . ALA A 1 192 ? 8.982 -4.339 -16.926 1.00 88.88 192 ALA A N 1
ATOM 1483 C CA . ALA A 1 192 ? 9.453 -4.813 -18.222 1.00 88.88 192 ALA A CA 1
ATOM 1484 C C . ALA A 1 192 ? 8.252 -5.170 -19.107 1.00 88.88 192 ALA A C 1
ATOM 1486 O O . ALA A 1 192 ? 7.293 -5.776 -18.640 1.00 88.88 192 ALA A O 1
ATOM 1487 N N . LYS A 1 193 ? 8.317 -4.824 -20.396 1.00 83.38 193 LYS A N 1
ATOM 1488 C CA . LYS A 1 193 ? 7.279 -5.206 -21.364 1.00 83.38 193 LYS A CA 1
ATOM 1489 C C . LYS A 1 193 ? 7.207 -6.726 -21.540 1.00 83.38 193 LYS A C 1
ATOM 1491 O O . LYS A 1 193 ? 8.248 -7.389 -21.566 1.00 83.38 193 LYS A O 1
ATOM 1496 N N . GLY A 1 194 ? 5.995 -7.224 -21.770 1.00 81.56 194 GLY A N 1
ATOM 1497 C CA . GLY A 1 194 ? 5.684 -8.632 -22.017 1.00 81.56 194 GLY A CA 1
ATOM 1498 C C . GLY A 1 194 ? 4.833 -9.250 -20.909 1.00 81.56 194 GLY A C 1
ATOM 1499 O O . GLY A 1 194 ? 4.481 -8.588 -19.938 1.00 81.56 194 GLY A O 1
ATOM 1500 N N . ASP A 1 195 ? 4.560 -10.543 -21.053 1.00 79.19 195 ASP A N 1
ATOM 1501 C CA . ASP A 1 195 ? 3.511 -11.244 -20.296 1.00 79.19 195 ASP A CA 1
ATOM 1502 C C . ASP A 1 195 ? 3.858 -11.542 -18.828 1.00 79.19 195 ASP A C 1
ATOM 1504 O O . ASP A 1 195 ? 3.014 -12.023 -18.078 1.00 79.19 195 ASP A O 1
ATOM 1508 N N . ASP A 1 196 ? 5.106 -11.316 -18.406 1.00 87.31 196 ASP A N 1
ATOM 1509 C CA . ASP A 1 196 ? 5.538 -11.575 -17.031 1.00 87.31 196 ASP A CA 1
ATOM 1510 C C . ASP A 1 196 ? 5.579 -10.264 -16.225 1.00 87.31 196 ASP A C 1
ATOM 1512 O O . ASP A 1 196 ? 6.596 -9.558 -16.263 1.00 87.31 196 ASP A O 1
ATOM 1516 N N . PRO A 1 197 ? 4.521 -9.943 -15.451 1.00 87.44 197 PRO A N 1
ATOM 1517 C CA . PRO A 1 197 ? 4.406 -8.686 -14.707 1.00 87.44 197 PRO A CA 1
ATOM 1518 C C . PRO A 1 197 ? 5.417 -8.570 -13.559 1.00 87.44 197 PRO A C 1
ATOM 1520 O O . PRO A 1 197 ? 5.530 -7.517 -12.927 1.00 87.44 197 PRO A O 1
ATOM 1523 N N . GLN A 1 198 ? 6.154 -9.646 -13.261 1.00 92.44 198 GLN A N 1
ATOM 1524 C CA . GLN A 1 198 ? 7.214 -9.648 -12.258 1.00 92.44 198 GLN A CA 1
ATOM 1525 C C . GLN A 1 198 ? 8.595 -9.315 -12.828 1.00 92.44 198 GLN A C 1
ATOM 1527 O O . GLN A 1 198 ? 9.556 -9.169 -12.065 1.00 92.44 198 GLN A O 1
ATOM 1532 N N . ARG A 1 199 ? 8.728 -9.186 -14.152 1.00 93.81 199 ARG A N 1
ATOM 1533 C CA . ARG A 1 199 ? 9.968 -8.724 -14.777 1.00 93.81 199 ARG A CA 1
ATOM 1534 C C . ARG A 1 199 ? 10.064 -7.211 -14.704 1.00 93.81 199 ARG A C 1
ATOM 1536 O O . ARG A 1 199 ? 9.116 -6.485 -14.989 1.00 93.81 199 ARG A O 1
ATOM 1543 N N . VAL A 1 200 ? 11.252 -6.737 -14.356 1.00 94.69 200 VAL A N 1
ATOM 1544 C CA . VAL A 1 200 ? 11.545 -5.314 -14.208 1.00 94.69 200 VAL A CA 1
ATOM 1545 C C . VAL A 1 200 ? 12.889 -4.973 -14.828 1.00 94.69 200 VAL A C 1
ATOM 1547 O O . VAL A 1 200 ? 13.749 -5.831 -15.028 1.00 94.69 200 VAL A O 1
ATOM 1550 N N . VAL A 1 201 ? 13.071 -3.697 -15.130 1.00 94.94 201 VAL A N 1
ATOM 1551 C CA . VAL A 1 201 ? 14.351 -3.122 -15.526 1.00 94.94 201 VAL A CA 1
ATOM 1552 C C . VAL A 1 201 ? 14.736 -2.110 -14.466 1.00 94.94 201 VAL A C 1
ATOM 1554 O O . VAL A 1 201 ? 13.978 -1.190 -14.176 1.00 94.94 201 VAL A O 1
ATOM 1557 N N . LEU A 1 202 ? 15.911 -2.283 -13.884 1.00 96.19 202 LEU A N 1
ATOM 1558 C CA . LEU A 1 202 ? 16.477 -1.335 -12.937 1.00 96.19 202 LEU A CA 1
ATOM 1559 C C . LEU A 1 202 ? 17.304 -0.314 -13.706 1.00 96.19 202 LEU A C 1
ATOM 1561 O O . LEU A 1 202 ? 18.038 -0.696 -14.618 1.00 96.19 202 LEU A O 1
ATOM 1565 N N . GLU A 1 203 ? 17.201 0.957 -13.343 1.00 96.00 203 GLU A N 1
ATOM 1566 C CA . GLU A 1 203 ? 18.028 2.028 -13.889 1.00 96.00 203 GLU A CA 1
ATOM 1567 C C . GLU A 1 203 ? 18.888 2.632 -12.795 1.00 96.00 203 GLU A C 1
ATOM 1569 O O . GLU A 1 203 ? 18.431 2.880 -11.681 1.00 96.00 203 GLU A O 1
ATOM 1574 N N . PHE A 1 204 ? 20.142 2.869 -13.137 1.00 95.25 204 PHE A N 1
ATOM 1575 C CA . PHE A 1 204 ? 21.146 3.426 -12.257 1.00 95.25 204 PHE A CA 1
ATOM 1576 C C . PHE A 1 204 ? 21.770 4.644 -12.910 1.00 95.25 204 PHE A C 1
ATOM 1578 O O . PHE A 1 204 ? 21.902 4.706 -14.136 1.00 95.25 204 PHE A O 1
ATOM 1585 N N . ALA A 1 205 ? 22.197 5.581 -12.073 1.00 92.50 205 ALA A N 1
ATOM 1586 C CA . ALA A 1 205 ? 23.003 6.710 -12.491 1.00 92.50 205 ALA A CA 1
ATOM 1587 C C . ALA A 1 205 ? 24.448 6.531 -12.045 1.00 92.50 205 ALA A C 1
ATOM 1589 O O . ALA A 1 205 ? 24.736 6.107 -10.927 1.00 92.50 205 ALA A O 1
ATOM 1590 N N . GLU A 1 206 ? 25.357 6.937 -12.916 1.00 86.69 206 GLU A N 1
ATOM 1591 C CA . GLU A 1 206 ? 26.767 7.090 -12.608 1.00 86.69 206 GLU A CA 1
ATOM 1592 C C . GLU A 1 206 ? 27.221 8.466 -13.091 1.00 86.69 206 GLU A C 1
ATOM 1594 O O . GLU A 1 206 ? 26.948 8.865 -14.228 1.00 86.69 206 GLU A O 1
ATOM 1599 N N . THR A 1 207 ? 27.936 9.180 -12.226 1.00 81.62 207 THR A N 1
ATOM 1600 C CA . THR A 1 207 ? 28.648 10.401 -12.600 1.00 81.62 207 THR A CA 1
ATOM 1601 C C . THR A 1 207 ? 30.108 10.036 -12.821 1.00 81.62 207 THR A C 1
ATOM 1603 O O . THR A 1 207 ? 30.820 9.723 -11.868 1.00 81.62 207 THR A O 1
ATOM 1606 N N . GLY A 1 208 ? 30.534 10.040 -14.082 1.00 71.38 208 GLY A N 1
ATOM 1607 C CA . GLY A 1 208 ? 31.902 9.721 -14.474 1.00 71.38 208 GLY A CA 1
ATOM 1608 C C . GLY A 1 208 ? 32.867 10.899 -14.323 1.00 71.38 208 GLY A C 1
ATOM 1609 O O . GLY A 1 208 ? 32.540 11.958 -13.777 1.00 71.38 208 GLY A O 1
ATOM 1610 N N . GLU A 1 209 ? 34.074 10.726 -14.865 1.00 66.31 209 GLU A N 1
ATOM 1611 C CA . GLU A 1 209 ? 35.063 11.802 -14.959 1.00 66.31 209 GLU A CA 1
ATOM 1612 C C . GLU A 1 209 ? 34.496 13.015 -15.726 1.00 66.31 209 GLU A C 1
ATOM 1614 O O . GLU A 1 209 ? 33.667 12.880 -16.626 1.00 66.31 209 GLU A O 1
ATOM 1619 N N . ALA A 1 210 ? 34.920 14.223 -15.338 1.00 77.19 210 ALA A N 1
ATOM 1620 C CA . ALA A 1 210 ? 34.400 15.501 -15.845 1.00 77.19 210 ALA A CA 1
ATOM 1621 C C . ALA A 1 210 ? 32.900 15.772 -15.578 1.00 77.19 210 ALA A C 1
ATOM 1623 O O . ALA A 1 210 ? 32.295 16.594 -16.266 1.00 77.19 210 ALA A O 1
ATOM 1624 N N . ASN A 1 211 ? 32.308 15.139 -14.556 1.00 72.75 211 ASN A N 1
ATOM 1625 C CA . ASN A 1 211 ? 30.890 15.277 -14.188 1.00 72.75 211 ASN A CA 1
ATOM 1626 C C . ASN A 1 211 ? 29.913 14.828 -15.291 1.00 72.75 211 ASN A C 1
ATOM 1628 O O . ASN A 1 211 ? 28.781 15.312 -15.360 1.00 72.75 211 ASN A O 1
ATOM 1632 N N . ALA A 1 212 ? 30.331 13.908 -16.163 1.00 79.50 212 ALA A N 1
ATOM 1633 C CA . ALA A 1 212 ? 29.453 13.350 -17.182 1.00 79.50 212 ALA A CA 1
ATOM 1634 C C . ALA A 1 212 ? 28.433 12.396 -16.538 1.00 79.50 212 ALA A C 1
ATOM 1636 O O . ALA A 1 212 ? 28.802 11.374 -15.961 1.00 79.50 212 ALA A O 1
ATOM 1637 N N . PHE A 1 213 ? 27.147 12.733 -16.638 1.00 84.12 213 PHE A N 1
ATOM 1638 C CA . PHE A 1 213 ? 26.052 11.888 -16.164 1.00 84.12 213 PHE A CA 1
ATOM 1639 C C . PHE A 1 213 ? 25.749 10.788 -17.183 1.00 84.12 213 PHE A C 1
ATOM 1641 O O . PHE A 1 213 ? 25.509 11.075 -18.358 1.00 84.12 213 PHE A O 1
ATOM 1648 N N . SER A 1 214 ? 25.725 9.537 -16.733 1.00 88.56 214 SER A N 1
ATOM 1649 C CA . SER A 1 214 ? 25.333 8.390 -17.548 1.00 88.56 214 SER A CA 1
ATOM 1650 C C . SER A 1 214 ? 24.293 7.540 -16.824 1.00 88.56 214 SER A C 1
ATOM 1652 O O . SER A 1 214 ? 24.336 7.388 -15.604 1.00 88.56 214 SER A O 1
ATOM 1654 N N . LEU A 1 215 ? 23.347 7.000 -17.594 1.00 92.81 215 LEU A N 1
ATOM 1655 C CA . LEU A 1 215 ? 22.353 6.047 -17.113 1.00 92.81 215 LEU A CA 1
ATOM 1656 C C . LEU A 1 215 ? 22.669 4.668 -17.673 1.00 92.81 215 LEU A C 1
ATOM 1658 O O . LEU A 1 215 ? 22.967 4.532 -18.862 1.00 92.81 215 LEU A O 1
ATOM 1662 N N . TRP A 1 216 ? 22.535 3.646 -16.842 1.00 94.50 216 TRP A N 1
ATOM 1663 C CA . TRP A 1 216 ? 22.674 2.257 -17.258 1.00 94.50 216 TRP A CA 1
ATOM 1664 C C . TRP A 1 216 ? 21.547 1.407 -16.678 1.00 94.50 216 TRP A C 1
ATOM 1666 O O . TRP A 1 216 ? 20.938 1.754 -15.667 1.00 94.50 216 TRP A O 1
ATOM 1676 N N . LYS A 1 217 ? 21.206 0.326 -17.387 1.00 95.38 217 LYS A N 1
ATOM 1677 C CA . LYS A 1 217 ? 20.020 -0.488 -17.107 1.00 95.38 217 LYS A CA 1
ATOM 1678 C C . LYS A 1 217 ? 20.352 -1.962 -17.056 1.00 95.38 217 LYS A C 1
ATOM 1680 O O . LYS A 1 217 ? 21.127 -2.444 -17.881 1.00 95.38 217 LYS A O 1
ATOM 1685 N N . VAL A 1 218 ? 19.713 -2.672 -16.134 1.00 95.81 218 VAL A N 1
ATOM 1686 C CA . VAL A 1 218 ? 19.837 -4.126 -16.009 1.00 95.81 218 VAL A CA 1
ATOM 1687 C C . VAL A 1 218 ? 18.485 -4.772 -15.753 1.00 95.81 218 VAL A C 1
ATOM 1689 O O . VAL A 1 218 ? 17.682 -4.286 -14.956 1.00 95.81 218 VAL A O 1
ATOM 1692 N N . SER A 1 219 ? 18.239 -5.888 -16.434 1.00 96.75 219 SER A N 1
ATOM 1693 C CA . SER A 1 219 ? 17.063 -6.719 -16.199 1.00 96.75 219 SER A CA 1
ATOM 1694 C C . SER A 1 219 ? 17.103 -7.373 -14.816 1.00 96.75 219 SER A C 1
ATOM 1696 O O . SER A 1 219 ? 18.147 -7.823 -14.336 1.00 96.75 219 SER A O 1
ATOM 1698 N N . ALA A 1 220 ? 15.937 -7.459 -14.190 1.00 97.06 220 ALA A N 1
ATOM 1699 C CA . ALA A 1 220 ? 15.723 -8.121 -12.916 1.00 97.06 220 ALA A CA 1
ATOM 1700 C C . ALA A 1 220 ? 14.304 -8.708 -12.844 1.00 97.06 220 ALA A C 1
ATOM 1702 O O . ALA A 1 220 ? 13.463 -8.505 -13.724 1.00 97.06 220 ALA A O 1
ATOM 1703 N N . ARG A 1 221 ? 14.039 -9.452 -11.775 1.00 96.50 221 ARG A N 1
ATOM 1704 C CA . ARG A 1 221 ? 12.709 -9.956 -11.425 1.00 96.50 221 ARG A CA 1
ATOM 1705 C C . ARG A 1 221 ? 12.419 -9.614 -9.977 1.00 96.50 221 ARG A C 1
ATOM 1707 O O . ARG A 1 221 ? 13.332 -9.693 -9.160 1.00 96.50 221 ARG A O 1
ATOM 1714 N N . TYR A 1 222 ? 11.177 -9.283 -9.646 1.00 96.06 222 TYR A N 1
ATOM 1715 C CA . TYR A 1 222 ? 10.769 -9.135 -8.253 1.00 96.06 222 TYR A CA 1
ATOM 1716 C C . TYR A 1 222 ? 9.823 -10.245 -7.798 1.00 96.06 222 TYR A C 1
ATOM 1718 O O . TYR A 1 222 ? 9.120 -10.863 -8.596 1.00 96.06 222 TYR A O 1
ATOM 1726 N N . ARG A 1 223 ? 9.799 -10.484 -6.489 1.00 95.94 223 ARG A N 1
ATOM 1727 C CA . ARG A 1 223 ? 8.774 -11.262 -5.786 1.00 95.94 223 ARG A CA 1
ATOM 1728 C C . ARG A 1 223 ? 8.390 -10.526 -4.511 1.00 95.94 223 ARG A C 1
ATOM 1730 O O . ARG A 1 223 ? 9.205 -9.795 -3.954 1.00 95.94 223 ARG A O 1
ATOM 1737 N N . PHE A 1 224 ? 7.167 -10.702 -4.031 1.00 94.56 224 PHE A N 1
ATOM 1738 C CA . PHE A 1 224 ? 6.788 -10.200 -2.716 1.00 94.56 224 PHE A CA 1
ATOM 1739 C C . PHE A 1 224 ? 7.560 -10.951 -1.636 1.00 94.56 224 PHE A C 1
ATOM 1741 O O . PHE A 1 224 ? 7.593 -12.180 -1.616 1.00 94.56 224 PHE A O 1
ATOM 1748 N N . LYS A 1 225 ? 8.170 -10.201 -0.715 1.00 94.31 225 LYS A N 1
ATOM 1749 C CA . LYS A 1 225 ? 8.912 -10.773 0.412 1.00 94.31 225 LYS A CA 1
ATOM 1750 C C . LYS A 1 225 ? 7.981 -11.498 1.385 1.00 94.31 225 LYS A C 1
ATOM 1752 O O . LYS A 1 225 ? 8.371 -12.480 2.012 1.00 94.31 225 LYS A O 1
ATOM 1757 N N . GLN A 1 226 ? 6.745 -11.019 1.514 1.00 90.81 226 GLN A N 1
ATOM 1758 C CA . GLN A 1 226 ? 5.725 -11.678 2.314 1.00 90.81 226 GLN A CA 1
ATOM 1759 C C . GLN A 1 226 ? 5.211 -12.932 1.589 1.00 90.81 226 GLN A C 1
ATOM 1761 O O . GLN A 1 226 ? 4.551 -12.842 0.554 1.00 90.81 226 GLN A O 1
ATOM 1766 N N . ALA A 1 227 ? 5.488 -14.107 2.161 1.00 90.12 227 ALA A N 1
ATOM 1767 C CA . ALA A 1 227 ? 5.191 -15.397 1.534 1.00 90.12 227 ALA A CA 1
ATOM 1768 C C . ALA A 1 227 ? 3.700 -15.600 1.217 1.00 90.12 227 ALA A C 1
ATOM 1770 O O . ALA A 1 227 ? 3.373 -16.125 0.158 1.00 90.12 227 ALA A O 1
ATOM 1771 N N . SER A 1 228 ? 2.798 -15.153 2.096 1.00 86.94 228 SER A N 1
ATOM 1772 C CA . SER A 1 228 ? 1.351 -15.251 1.867 1.00 86.94 228 SER A CA 1
ATOM 1773 C C . SER A 1 228 ? 0.892 -14.426 0.663 1.00 86.94 228 SER A C 1
ATOM 1775 O O . SER A 1 228 ? 0.068 -14.899 -0.114 1.00 86.94 228 SER A O 1
ATOM 1777 N N . LEU A 1 229 ? 1.448 -13.225 0.478 1.00 87.00 229 LEU A N 1
ATOM 1778 C CA . LEU A 1 229 ? 1.133 -12.363 -0.660 1.00 87.00 229 LEU A CA 1
ATOM 1779 C C . LEU A 1 229 ? 1.685 -12.955 -1.963 1.00 87.00 229 LEU A C 1
ATOM 1781 O O . LEU A 1 229 ? 0.971 -13.039 -2.958 1.00 87.00 229 LEU A O 1
ATOM 1785 N N . GLN A 1 230 ? 2.929 -13.442 -1.947 1.00 92.12 230 GLN A N 1
ATOM 1786 C CA . GLN A 1 230 ? 3.507 -14.094 -3.121 1.00 92.12 230 GLN A CA 1
ATOM 1787 C C . GLN A 1 230 ? 2.762 -15.383 -3.493 1.00 92.12 230 GLN A C 1
ATOM 1789 O O . GLN A 1 230 ? 2.588 -15.659 -4.675 1.00 92.12 230 GLN A O 1
ATOM 1794 N N . GLN A 1 231 ? 2.283 -16.150 -2.513 1.00 90.44 231 GLN A N 1
ATOM 1795 C CA . GLN A 1 231 ? 1.500 -17.357 -2.766 1.00 90.44 231 GLN A CA 1
ATOM 1796 C C . GLN A 1 231 ? 0.170 -17.049 -3.472 1.00 90.44 231 GLN A C 1
ATOM 1798 O O . GLN A 1 231 ? -0.233 -17.822 -4.337 1.00 90.44 231 GLN A O 1
ATOM 1803 N N . GLN A 1 232 ? -0.496 -15.938 -3.137 1.00 87.12 232 GLN A N 1
ATOM 1804 C CA . GLN A 1 232 ? -1.715 -15.509 -3.837 1.00 87.12 232 GLN A CA 1
ATOM 1805 C C . GLN A 1 232 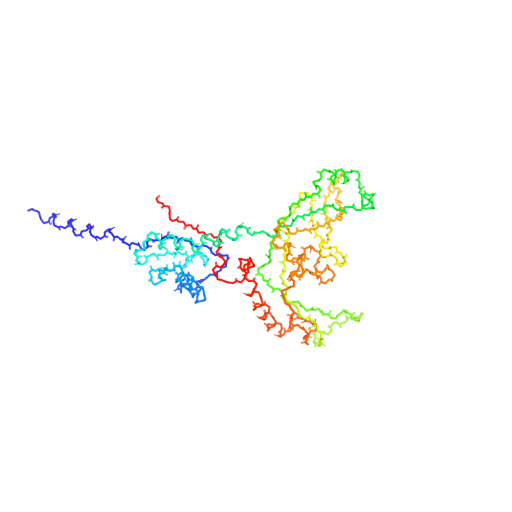? -1.426 -15.160 -5.301 1.00 87.12 232 GLN A C 1
ATOM 1807 O O . GLN A 1 232 ? -2.179 -15.561 -6.186 1.00 87.12 232 GLN A O 1
ATOM 1812 N N . VAL A 1 233 ? -0.300 -14.487 -5.567 1.00 89.25 233 VAL A N 1
ATOM 1813 C CA . VAL A 1 233 ? 0.169 -14.218 -6.938 1.00 89.25 233 VAL A CA 1
ATOM 1814 C C . VAL A 1 233 ? 0.463 -15.523 -7.678 1.00 89.25 233 VAL A C 1
ATOM 1816 O O . VAL A 1 233 ? -0.045 -15.737 -8.774 1.00 89.25 233 VAL A O 1
ATOM 1819 N N . ASP A 1 234 ? 1.241 -16.427 -7.076 1.00 90.81 234 ASP A N 1
ATOM 1820 C CA . ASP A 1 234 ? 1.645 -17.689 -7.711 1.00 90.81 234 ASP A CA 1
ATOM 1821 C C . ASP A 1 234 ? 0.442 -18.602 -8.032 1.00 90.81 234 ASP A C 1
ATOM 1823 O O . ASP A 1 234 ? 0.497 -19.384 -8.980 1.00 90.81 234 ASP A O 1
ATOM 1827 N N . LYS A 1 235 ? -0.646 -18.514 -7.256 1.00 87.69 235 LYS A N 1
ATOM 1828 C CA . LYS A 1 235 ? -1.897 -19.258 -7.486 1.00 87.69 235 LYS A CA 1
ATOM 1829 C C . LYS A 1 235 ? -2.876 -18.564 -8.439 1.00 87.69 235 LYS A C 1
ATOM 1831 O O . LYS A 1 235 ? -3.909 -19.149 -8.752 1.00 87.69 235 LYS A O 1
ATOM 1836 N N . GLY A 1 236 ? -2.593 -17.331 -8.860 1.00 83.31 236 GLY A N 1
ATOM 1837 C CA . GLY A 1 236 ? -3.525 -16.511 -9.639 1.00 83.31 236 GLY A CA 1
ATOM 1838 C C . GLY A 1 236 ? -4.738 -16.008 -8.846 1.00 83.31 236 GLY A C 1
ATOM 1839 O O . GLY A 1 236 ? -5.688 -15.517 -9.444 1.00 83.31 236 GLY A O 1
ATOM 1840 N N . GLU A 1 237 ? -4.717 -16.117 -7.513 1.00 80.12 237 GLU A N 1
ATOM 1841 C CA . GLU A 1 237 ? -5.737 -15.531 -6.627 1.00 80.12 237 GLU A CA 1
ATOM 1842 C C . GLU A 1 237 ? -5.612 -13.998 -6.590 1.00 80.12 237 GLU A C 1
ATOM 1844 O O . GLU A 1 237 ? -6.603 -13.298 -6.404 1.00 80.12 237 GLU A O 1
ATOM 1849 N N . LEU A 1 238 ? -4.395 -13.481 -6.803 1.00 79.38 238 LEU A N 1
ATOM 1850 C CA . LEU A 1 238 ? -4.109 -12.059 -6.955 1.00 79.38 238 LEU A CA 1
ATOM 1851 C C . LEU A 1 238 ? -3.492 -11.795 -8.333 1.00 79.38 238 LEU A C 1
ATOM 1853 O O . LEU A 1 238 ? -2.346 -12.167 -8.591 1.00 79.38 238 LEU A O 1
ATOM 1857 N N . ALA A 1 239 ? -4.245 -11.134 -9.210 1.00 85.75 239 ALA A N 1
ATOM 1858 C CA . ALA A 1 239 ? -3.800 -10.821 -10.562 1.00 85.75 239 ALA A CA 1
ATOM 1859 C C . ALA A 1 239 ? -2.941 -9.546 -10.594 1.00 85.75 239 ALA A C 1
ATOM 1861 O O . ALA A 1 239 ? -3.349 -8.486 -10.109 1.00 85.75 239 ALA A O 1
ATOM 1862 N N . LEU A 1 240 ? -1.754 -9.660 -11.194 1.00 87.88 240 LEU A N 1
ATOM 1863 C CA . LEU A 1 240 ? -0.857 -8.544 -11.487 1.00 87.88 240 LEU A CA 1
ATOM 1864 C C . LEU A 1 240 ? -1.040 -8.127 -12.945 1.00 87.88 240 LEU A C 1
ATOM 1866 O O . LEU A 1 240 ? -1.031 -8.997 -13.815 1.00 87.88 240 LEU A O 1
ATOM 1870 N N . LEU A 1 241 ? -1.151 -6.829 -13.226 1.00 83.94 241 LEU A N 1
ATOM 1871 C CA . LEU A 1 241 ? -1.226 -6.378 -14.618 1.00 83.94 241 LEU A CA 1
ATOM 1872 C C . LEU A 1 241 ? 0.158 -6.321 -15.284 1.00 83.94 241 LEU A C 1
ATOM 1874 O O . LEU A 1 241 ? 1.109 -5.850 -14.652 1.00 83.94 241 LEU A O 1
ATOM 1878 N N . PRO A 1 242 ? 0.278 -6.721 -16.558 1.00 81.50 242 PRO A N 1
ATOM 1879 C CA . PRO A 1 242 ? 1.450 -6.470 -17.395 1.00 81.50 242 PRO A CA 1
ATOM 1880 C C . PRO A 1 242 ? 1.787 -4.980 -17.565 1.00 81.50 242 PRO A C 1
ATOM 1882 O O . PRO A 1 242 ? 0.956 -4.099 -17.352 1.00 81.50 242 PRO A O 1
ATOM 1885 N N . ALA A 1 243 ? 3.029 -4.679 -17.954 1.00 76.81 243 ALA A N 1
ATOM 1886 C CA . ALA A 1 243 ? 3.517 -3.302 -18.089 1.00 76.81 243 ALA A CA 1
ATOM 1887 C C . ALA A 1 243 ? 2.845 -2.510 -19.225 1.00 76.81 243 ALA A C 1
ATOM 1889 O O . ALA A 1 243 ? 2.752 -1.291 -19.159 1.00 76.81 243 ALA A O 1
ATOM 1890 N N . ASP A 1 244 ? 2.428 -3.186 -20.289 1.00 73.25 244 ASP A N 1
ATOM 1891 C CA . ASP A 1 244 ? 1.748 -2.624 -21.458 1.00 73.25 244 ASP A CA 1
ATOM 1892 C C . ASP A 1 244 ? 0.307 -2.200 -21.163 1.00 73.25 244 ASP A C 1
ATOM 1894 O O . ASP A 1 244 ? -0.166 -1.216 -21.726 1.00 73.25 244 ASP A O 1
ATOM 1898 N N . GLU A 1 245 ? -0.342 -2.866 -20.212 1.00 68.69 245 GLU A N 1
ATOM 1899 C CA . GLU A 1 245 ? -1.652 -2.466 -19.688 1.00 68.69 245 GLU A CA 1
ATOM 1900 C C . GLU A 1 245 ? -1.542 -1.340 -18.644 1.00 68.69 245 GLU A C 1
ATOM 1902 O O . GLU A 1 245 ? -2.526 -0.687 -18.285 1.00 68.69 245 GLU A O 1
ATOM 1907 N N . GLN A 1 246 ? -0.330 -1.068 -18.157 1.00 65.88 246 GLN A N 1
ATOM 1908 C CA . GLN A 1 246 ? -0.065 0.006 -17.213 1.00 65.88 246 GLN A CA 1
ATOM 1909 C C . GLN A 1 246 ? 0.322 1.289 -17.953 1.00 65.88 246 GLN A C 1
ATOM 1911 O O . GLN A 1 246 ? 1.388 1.408 -18.550 1.00 65.88 246 GLN A O 1
ATOM 1916 N N . ASN A 1 247 ? -0.487 2.341 -17.816 1.00 64.50 247 ASN A N 1
ATOM 1917 C CA . ASN A 1 247 ? -0.140 3.679 -18.310 1.00 64.50 247 ASN A CA 1
ATOM 1918 C C . ASN A 1 247 ? 0.881 4.402 -17.393 1.00 64.50 247 ASN A C 1
ATOM 1920 O O . ASN A 1 247 ? 0.721 5.579 -17.060 1.00 64.50 247 ASN A O 1
ATOM 1924 N N . ARG A 1 248 ? 1.906 3.688 -16.901 1.00 67.25 248 ARG A N 1
ATOM 1925 C CA . ARG A 1 248 ? 2.943 4.206 -15.992 1.00 67.25 248 ARG A CA 1
ATOM 1926 C C . ARG A 1 248 ? 4.332 3.778 -16.456 1.00 67.25 248 ARG A C 1
ATOM 1928 O O . ARG A 1 248 ? 4.540 2.649 -16.873 1.00 67.25 248 ARG A O 1
ATOM 1935 N N . LYS A 1 249 ? 5.289 4.711 -16.390 1.00 72.00 249 LYS A N 1
ATOM 1936 C CA . LYS A 1 249 ? 6.685 4.450 -16.779 1.00 72.00 249 LYS A CA 1
ATOM 1937 C C . LYS A 1 249 ? 7.432 3.720 -15.663 1.00 72.00 249 LYS A C 1
ATOM 1939 O O . LYS A 1 249 ? 7.954 2.637 -15.894 1.00 72.00 249 LYS A O 1
ATOM 1944 N N . SER A 1 250 ? 7.455 4.296 -14.466 1.00 85.44 250 SER A N 1
ATOM 1945 C CA . SER A 1 250 ? 8.050 3.675 -13.280 1.00 85.44 250 SER A CA 1
ATOM 1946 C C . SER A 1 250 ? 7.169 2.534 -12.765 1.00 85.44 250 SER A C 1
ATOM 1948 O O . SER A 1 250 ? 5.952 2.532 -12.969 1.00 85.44 250 SER A O 1
ATOM 1950 N N . LEU A 1 251 ? 7.784 1.567 -12.087 1.00 88.31 251 LEU A N 1
ATOM 1951 C CA . LEU A 1 251 ? 7.130 0.381 -11.557 1.00 88.31 251 LEU A CA 1
ATOM 1952 C C . LEU A 1 251 ? 6.019 0.790 -10.595 1.00 88.31 251 LEU A C 1
ATOM 1954 O O . LEU A 1 251 ? 6.260 1.359 -9.530 1.00 88.31 251 LEU A O 1
ATOM 1958 N N . SER A 1 252 ? 4.800 0.425 -10.968 1.00 86.75 252 SER A N 1
ATOM 1959 C CA . SER A 1 252 ? 3.631 0.515 -10.114 1.00 86.75 252 SER A CA 1
ATOM 1960 C C . SER A 1 252 ? 2.891 -0.804 -10.233 1.00 86.75 252 SER A C 1
ATOM 1962 O O . SER A 1 252 ? 2.178 -1.045 -11.196 1.00 86.75 252 SER A O 1
ATOM 1964 N N . ILE A 1 253 ? 3.118 -1.694 -9.276 1.00 88.06 253 ILE A N 1
ATOM 1965 C CA . ILE A 1 253 ? 2.534 -3.028 -9.278 1.00 88.06 253 ILE A CA 1
ATOM 1966 C C . ILE A 1 253 ? 1.021 -2.865 -9.147 1.00 88.06 253 ILE A C 1
ATOM 1968 O O . ILE A 1 253 ? 0.529 -2.464 -8.093 1.00 88.06 253 ILE A O 1
ATOM 1972 N N . ALA A 1 254 ? 0.297 -3.122 -10.231 1.00 86.62 254 ALA A N 1
ATOM 1973 C CA . ALA A 1 254 ? -1.148 -3.000 -10.268 1.00 86.62 254 ALA A CA 1
ATOM 1974 C C . ALA A 1 254 ? -1.785 -4.342 -9.912 1.00 86.62 254 ALA A C 1
ATOM 1976 O O . ALA A 1 254 ? -1.605 -5.330 -10.626 1.00 86.62 254 ALA A O 1
ATOM 1977 N N . PHE A 1 255 ? -2.526 -4.366 -8.810 1.00 86.31 255 PHE A N 1
ATOM 1978 C CA . PHE A 1 255 ? -3.376 -5.477 -8.414 1.00 86.31 255 PHE A CA 1
ATOM 1979 C C . PHE A 1 255 ? -4.766 -5.270 -8.987 1.00 86.31 255 PHE A C 1
ATOM 1981 O O . PHE A 1 255 ? -5.423 -4.277 -8.668 1.00 86.31 255 PHE A O 1
ATOM 1988 N N . LYS A 1 256 ? -5.226 -6.218 -9.800 1.00 88.31 256 LYS A N 1
ATOM 1989 C CA . LYS A 1 256 ? -6.602 -6.222 -10.287 1.00 88.31 256 LYS A CA 1
ATOM 1990 C C . LYS A 1 256 ? -7.512 -6.762 -9.187 1.00 88.31 256 LYS A C 1
ATOM 1992 O O . LYS A 1 256 ? -7.444 -7.940 -8.853 1.00 88.31 256 LYS A O 1
ATOM 1997 N N . LEU A 1 257 ? -8.325 -5.885 -8.603 1.00 85.00 257 LEU A N 1
ATOM 1998 C CA . LEU A 1 257 ? -9.234 -6.240 -7.512 1.00 85.00 257 LEU A CA 1
ATOM 1999 C C . LEU A 1 257 ? -10.556 -6.799 -8.033 1.00 85.00 257 LEU A C 1
ATOM 2001 O O . LEU A 1 257 ? -11.090 -7.750 -7.472 1.00 85.00 257 LEU A O 1
ATOM 2005 N N . ALA A 1 258 ? -11.087 -6.181 -9.087 1.00 87.88 258 ALA A N 1
ATOM 2006 C CA . ALA A 1 258 ? -12.358 -6.554 -9.685 1.00 87.88 258 ALA A CA 1
ATOM 2007 C C . ALA A 1 258 ? -12.457 -6.065 -11.129 1.00 87.88 258 ALA A C 1
ATOM 2009 O O . ALA A 1 258 ? -11.866 -5.043 -11.494 1.00 87.88 258 ALA A O 1
ATOM 2010 N N . ASP A 1 259 ? -13.274 -6.775 -11.901 1.00 90.50 259 ASP A N 1
ATOM 2011 C CA . ASP A 1 259 ? -13.792 -6.327 -13.185 1.00 90.50 259 ASP A CA 1
ATOM 2012 C C . ASP A 1 259 ? -15.210 -5.812 -13.025 1.00 90.50 259 ASP A C 1
ATOM 2014 O O . ASP A 1 259 ? -16.086 -6.512 -12.517 1.00 90.50 259 ASP A O 1
ATOM 2018 N N . LEU A 1 260 ? -15.432 -4.582 -13.481 1.00 92.06 260 LEU A N 1
ATOM 2019 C CA . LEU A 1 260 ? -16.761 -3.986 -13.567 1.00 92.06 260 LEU A CA 1
ATOM 2020 C C . LEU A 1 260 ? -17.416 -4.253 -14.933 1.00 92.06 260 LEU A C 1
ATOM 2022 O O . LEU A 1 260 ? -18.577 -3.890 -15.121 1.00 92.06 260 LEU A O 1
ATOM 2026 N N . GLY A 1 261 ? -16.702 -4.899 -15.862 1.00 91.25 261 GLY A N 1
ATOM 2027 C CA . GLY A 1 261 ? -17.182 -5.270 -17.194 1.00 91.25 261 GLY A CA 1
ATOM 2028 C C . GLY A 1 261 ? -17.072 -4.143 -18.222 1.00 91.25 261 GLY A C 1
ATOM 2029 O O . GLY A 1 261 ? -16.387 -3.145 -17.999 1.00 91.25 261 GLY A O 1
ATOM 2030 N N . GLU A 1 262 ? -17.739 -4.315 -19.363 1.00 92.44 262 GLU A N 1
ATOM 2031 C CA . GLU A 1 262 ? -17.799 -3.302 -20.421 1.00 92.44 262 GLU A CA 1
ATOM 2032 C C . GLU A 1 262 ? -18.761 -2.170 -20.053 1.00 92.44 262 GLU A C 1
ATOM 2034 O O . GLU A 1 262 ? -19.905 -2.404 -19.652 1.00 92.44 262 GLU A O 1
ATOM 2039 N N . HIS A 1 263 ? -18.302 -0.932 -20.232 1.00 90.75 263 HIS A N 1
ATOM 2040 C CA . HIS A 1 263 ? -19.109 0.270 -20.070 1.00 90.75 263 HIS A CA 1
ATOM 2041 C C . HIS A 1 263 ? -18.957 1.179 -21.278 1.00 90.75 263 HIS A C 1
ATOM 2043 O O . HIS A 1 263 ? -17.858 1.400 -21.788 1.00 90.75 263 HIS A O 1
ATOM 2049 N N . GLU A 1 264 ? -20.069 1.789 -21.672 1.00 90.56 264 GLU A N 1
ATOM 2050 C CA . GLU A 1 264 ? -20.038 2.905 -22.601 1.00 90.56 264 GLU A CA 1
ATOM 2051 C C . GLU A 1 264 ? -19.599 4.163 -21.845 1.00 90.56 264 GLU A C 1
ATOM 2053 O O . GLU A 1 264 ? -20.261 4.589 -20.896 1.00 90.56 264 GLU A O 1
ATOM 2058 N N . LEU A 1 265 ? -18.486 4.762 -22.258 1.00 87.88 265 LEU A N 1
ATOM 2059 C CA . LEU A 1 265 ? -17.855 5.907 -21.603 1.00 87.88 265 LEU A CA 1
ATOM 2060 C C . LEU A 1 265 ? -17.468 6.963 -22.633 1.00 87.88 265 LEU A C 1
ATOM 2062 O O . LEU A 1 265 ? -17.234 6.651 -23.795 1.00 87.88 265 LEU A O 1
ATOM 2066 N N . MET A 1 266 ? -17.387 8.226 -22.222 1.00 85.19 266 MET A N 1
ATOM 2067 C CA . MET A 1 266 ? -16.765 9.249 -23.055 1.00 85.19 266 MET A CA 1
ATOM 2068 C C . MET A 1 266 ? -15.281 8.930 -23.207 1.00 85.19 266 MET A C 1
ATOM 2070 O O . MET A 1 266 ? -14.600 8.590 -22.236 1.00 85.19 266 MET A O 1
ATOM 2074 N N . ARG A 1 267 ? -14.757 9.111 -24.420 1.00 78.50 267 ARG A N 1
ATOM 2075 C CA . ARG A 1 267 ? -13.338 8.931 -24.732 1.00 78.50 267 ARG A CA 1
ATOM 2076 C C . ARG A 1 267 ? -12.459 9.792 -23.824 1.00 78.50 267 ARG A C 1
ATOM 2078 O O . ARG A 1 267 ? -11.403 9.348 -23.376 1.00 78.50 267 ARG A O 1
ATOM 2085 N N . ALA A 1 268 ? -12.918 10.995 -23.474 1.00 77.62 268 ALA A N 1
ATOM 2086 C CA . ALA A 1 268 ? -12.350 11.760 -22.371 1.00 77.62 268 ALA A CA 1
ATOM 2087 C C . ALA A 1 268 ? -12.874 11.248 -21.015 1.00 77.62 268 ALA A C 1
ATOM 2089 O O . ALA A 1 268 ? -13.630 11.930 -20.328 1.00 77.62 268 ALA A O 1
ATOM 2090 N N . TYR A 1 269 ? -12.423 10.056 -20.608 1.00 72.38 269 TYR A N 1
ATOM 2091 C CA . TYR A 1 269 ? -12.839 9.377 -19.370 1.00 72.38 269 TYR A CA 1
ATOM 2092 C C . TYR A 1 269 ? -12.888 10.294 -18.140 1.00 72.38 269 TYR A C 1
ATOM 2094 O O . TYR A 1 269 ? -13.828 10.254 -17.356 1.00 72.38 269 TYR A O 1
ATOM 2102 N N . GLN A 1 270 ? -11.889 11.169 -18.010 1.00 70.88 270 GLN A N 1
ATOM 2103 C CA . GLN A 1 270 ? -11.682 12.046 -16.852 1.00 70.88 270 GLN A CA 1
ATOM 2104 C C . GLN A 1 270 ? -12.869 12.988 -16.564 1.00 70.88 270 GLN A C 1
ATOM 2106 O O . GLN A 1 270 ? -12.994 13.481 -15.446 1.00 70.88 270 GLN A O 1
ATOM 2111 N N . ILE A 1 271 ? -13.697 13.287 -17.573 1.00 75.94 271 ILE A N 1
ATOM 2112 C CA . ILE A 1 271 ? -14.825 14.227 -17.475 1.00 75.94 271 ILE A CA 1
ATOM 2113 C C . ILE A 1 271 ? -16.196 13.542 -17.574 1.00 75.94 271 ILE A C 1
ATOM 2115 O O . ILE A 1 271 ? -17.218 14.225 -17.508 1.00 75.94 271 ILE A O 1
ATOM 2119 N N . ASP A 1 272 ? -16.247 12.214 -17.717 1.00 81.56 272 ASP A N 1
ATOM 2120 C CA . ASP A 1 272 ? -17.514 11.486 -17.793 1.00 81.56 272 ASP A CA 1
ATOM 2121 C C . ASP A 1 272 ? -18.159 11.377 -16.401 1.00 81.56 272 ASP A C 1
ATOM 2123 O O . ASP A 1 272 ? -17.577 10.871 -15.439 1.00 81.56 272 ASP A O 1
ATOM 2127 N N . TYR A 1 273 ? -19.407 11.832 -16.279 1.00 83.38 273 TYR A N 1
ATOM 2128 C CA . TYR A 1 273 ? -20.152 11.806 -15.020 1.00 83.38 273 TYR A CA 1
ATOM 2129 C C . TYR A 1 273 ? -20.384 10.380 -14.483 1.00 83.38 273 TYR A C 1
ATOM 2131 O O . TYR A 1 273 ? -20.548 10.199 -13.272 1.00 83.38 273 TYR A O 1
ATOM 2139 N N . ARG A 1 274 ? -20.385 9.363 -15.359 1.00 86.00 274 ARG A N 1
ATOM 2140 C CA . ARG A 1 274 ? -20.553 7.943 -15.008 1.00 86.00 274 ARG A CA 1
ATOM 2141 C C . ARG A 1 274 ? -19.363 7.401 -14.220 1.00 86.00 274 ARG A C 1
ATOM 2143 O O . ARG A 1 274 ? -19.549 6.496 -13.406 1.00 86.00 274 ARG A O 1
ATOM 2150 N N . VAL A 1 275 ? -18.179 8.012 -14.352 1.00 85.00 275 VAL A N 1
ATOM 2151 C CA . VAL A 1 275 ? -16.979 7.639 -13.579 1.00 85.00 275 VAL A CA 1
ATOM 2152 C C . VAL A 1 275 ? -17.229 7.708 -12.082 1.00 85.00 275 VAL A C 1
ATOM 2154 O O . VAL A 1 275 ? -16.752 6.857 -11.341 1.00 85.00 275 VAL A O 1
ATOM 2157 N N . LYS A 1 276 ? -18.049 8.650 -11.606 1.00 86.12 276 LYS A N 1
ATOM 2158 C CA . LYS A 1 276 ? -18.375 8.734 -10.176 1.00 86.12 276 LYS A CA 1
ATOM 2159 C C . LYS A 1 276 ? -19.066 7.466 -9.656 1.00 86.12 276 LYS A C 1
ATOM 2161 O O . LYS A 1 276 ? -18.798 7.033 -8.534 1.00 86.12 276 LYS A O 1
ATOM 2166 N N . ALA A 1 277 ? -19.956 6.877 -10.455 1.00 88.94 277 ALA A N 1
ATOM 2167 C CA . ALA A 1 277 ? -20.636 5.637 -10.095 1.00 88.94 277 ALA A CA 1
ATOM 2168 C C . ALA A 1 277 ? -19.663 4.450 -10.115 1.00 88.94 277 ALA A C 1
ATOM 2170 O O . ALA A 1 277 ? -19.669 3.654 -9.180 1.00 88.94 277 ALA A O 1
ATOM 2171 N N . LEU A 1 278 ? -18.782 4.382 -11.116 1.00 91.62 278 LEU A N 1
ATOM 2172 C CA . LEU A 1 278 ? -17.746 3.348 -11.212 1.00 91.62 278 LEU A CA 1
ATOM 2173 C C . LEU A 1 278 ? -16.729 3.438 -10.063 1.00 91.62 278 LEU A C 1
ATOM 2175 O O . LEU A 1 278 ? -16.436 2.432 -9.428 1.00 91.62 278 LEU A O 1
ATOM 2179 N N . ASN A 1 279 ? -16.295 4.646 -9.694 1.00 88.31 279 ASN A N 1
ATOM 2180 C CA . ASN A 1 279 ? -15.453 4.878 -8.515 1.00 88.31 279 ASN A CA 1
ATOM 2181 C C . ASN A 1 279 ? -16.119 4.373 -7.234 1.00 88.31 279 ASN A C 1
ATOM 2183 O O . ASN A 1 279 ? -15.466 3.775 -6.386 1.00 88.31 279 ASN A O 1
ATOM 2187 N N . SER A 1 280 ? -17.430 4.584 -7.104 1.00 87.38 280 SER A N 1
ATOM 2188 C CA . SER A 1 280 ? -18.186 4.111 -5.942 1.00 87.38 280 SER A CA 1
ATOM 2189 C C . SER A 1 280 ? -18.268 2.578 -5.906 1.00 87.38 280 SER A C 1
ATOM 2191 O O . SER A 1 280 ? -18.221 1.992 -4.827 1.00 87.38 280 SER A O 1
ATOM 2193 N N . GLN A 1 281 ? -18.339 1.921 -7.069 1.00 90.69 281 GLN A N 1
ATOM 2194 C CA . GLN A 1 281 ? -18.258 0.460 -7.176 1.00 90.69 281 GLN A CA 1
ATOM 2195 C C . GLN A 1 281 ? -16.859 -0.047 -6.807 1.00 90.69 281 GLN A C 1
ATOM 2197 O O . GLN A 1 281 ? -16.750 -0.939 -5.971 1.00 90.69 281 GLN A O 1
ATOM 2202 N N . CYS A 1 282 ? -15.789 0.567 -7.321 1.00 89.44 282 CYS A N 1
ATOM 2203 C CA . CYS A 1 282 ? -14.425 0.195 -6.939 1.00 89.44 282 CYS A CA 1
ATOM 2204 C C . CYS A 1 282 ? -14.139 0.412 -5.450 1.00 89.44 282 CYS A C 1
ATOM 2206 O O . CYS A 1 282 ? -13.474 -0.417 -4.831 1.00 89.44 282 CYS A O 1
ATOM 2208 N N . TYR A 1 283 ? -14.698 1.463 -4.845 1.00 83.69 283 TYR A N 1
ATOM 2209 C CA . TYR A 1 283 ? -14.641 1.656 -3.397 1.00 83.69 283 TYR A CA 1
ATOM 2210 C C . TYR A 1 283 ? -15.357 0.527 -2.638 1.00 83.69 283 TYR A C 1
ATOM 2212 O O . TYR A 1 283 ? -14.862 0.051 -1.620 1.00 83.69 283 TYR A O 1
ATOM 2220 N N . ALA A 1 284 ? -16.496 0.040 -3.138 1.00 84.75 284 ALA A N 1
ATOM 2221 C CA . ALA A 1 284 ? -17.176 -1.104 -2.534 1.00 84.75 284 ALA A CA 1
ATOM 2222 C C . ALA A 1 284 ? -16.350 -2.399 -2.640 1.00 84.75 284 ALA A C 1
ATOM 2224 O O . ALA A 1 284 ? -16.307 -3.164 -1.678 1.00 84.75 284 ALA A O 1
ATOM 2225 N N . GLU A 1 285 ? -15.664 -2.635 -3.763 1.00 85.75 285 GLU A N 1
ATOM 2226 C CA . GLU A 1 285 ? -14.760 -3.786 -3.923 1.00 85.75 285 GLU A CA 1
ATOM 2227 C C . GLU A 1 285 ? -13.535 -3.688 -3.006 1.00 85.75 285 GLU A C 1
ATOM 2229 O O . GLU A 1 285 ? -13.163 -4.672 -2.366 1.00 85.75 285 GLU A O 1
ATOM 2234 N N . GLN A 1 286 ? -12.967 -2.489 -2.845 1.00 81.62 286 GLN A N 1
ATOM 2235 C CA . GLN A 1 286 ? -11.884 -2.221 -1.895 1.00 81.62 286 GLN A CA 1
ATOM 2236 C C . GLN A 1 286 ? -12.243 -2.677 -0.472 1.00 81.62 286 GLN A C 1
ATOM 2238 O O . GLN A 1 286 ? -11.425 -3.293 0.213 1.00 81.62 286 GLN A O 1
ATOM 2243 N N . MET A 1 287 ? -13.478 -2.419 -0.033 1.00 77.00 287 MET A N 1
ATOM 2244 C CA . MET A 1 287 ? -13.942 -2.780 1.310 1.00 77.00 287 MET A CA 1
ATOM 2245 C C . MET A 1 287 ? -14.109 -4.296 1.518 1.00 77.00 287 MET A C 1
ATOM 2247 O O . MET A 1 287 ? -14.174 -4.740 2.664 1.00 77.00 287 MET A O 1
ATOM 2251 N N . LYS A 1 288 ? -14.142 -5.107 0.450 1.00 81.19 288 LYS A N 1
ATOM 2252 C CA . LYS A 1 288 ? -14.247 -6.577 0.537 1.00 81.19 288 LYS A CA 1
ATOM 2253 C C . LYS A 1 288 ? -12.903 -7.282 0.714 1.00 81.19 288 LYS A C 1
ATOM 2255 O O . LYS A 1 288 ? -12.892 -8.443 1.112 1.00 81.19 288 LYS A O 1
ATOM 2260 N N . LEU A 1 289 ? -11.784 -6.608 0.435 1.00 76.31 289 LEU A N 1
ATOM 2261 C CA . LEU A 1 289 ? -10.449 -7.222 0.457 1.00 76.31 289 LEU A CA 1
ATOM 2262 C C . LEU A 1 289 ? -10.011 -7.688 1.849 1.00 76.31 289 LEU A C 1
ATOM 2264 O O . LEU A 1 289 ? -9.181 -8.588 1.966 1.00 76.31 289 LEU A O 1
ATOM 2268 N N . GLY A 1 290 ? -10.552 -7.073 2.904 1.00 79.19 290 GLY A N 1
ATOM 2269 C CA . GLY A 1 290 ? -10.173 -7.373 4.280 1.00 79.19 290 GLY A CA 1
ATOM 2270 C C . GLY A 1 290 ? -8.684 -7.139 4.560 1.00 79.19 290 GLY A C 1
ATOM 2271 O O . GLY A 1 290 ? -7.973 -6.428 3.841 1.00 79.19 290 GLY A O 1
ATOM 2272 N N . ARG A 1 291 ? -8.191 -7.747 5.640 1.00 82.38 291 ARG A N 1
ATOM 2273 C CA . ARG A 1 291 ? -6.780 -7.660 6.031 1.00 82.38 291 ARG A CA 1
ATOM 2274 C C . ARG A 1 291 ? -5.915 -8.529 5.101 1.00 82.38 291 ARG A C 1
ATOM 2276 O O . ARG A 1 291 ? -6.301 -9.658 4.808 1.00 82.38 291 ARG A O 1
ATOM 2283 N N . PRO A 1 292 ? -4.725 -8.058 4.689 1.00 80.88 292 PRO A N 1
ATOM 2284 C CA . PRO A 1 292 ? -4.028 -6.900 5.244 1.00 80.88 292 PRO A CA 1
ATOM 2285 C C . PRO A 1 292 ? -4.309 -5.565 4.536 1.00 80.88 292 PRO A C 1
ATOM 2287 O O . PRO A 1 292 ? -3.779 -4.540 4.955 1.00 80.88 292 PRO A O 1
ATOM 2290 N N . TYR A 1 293 ? -5.114 -5.552 3.475 1.00 80.81 293 TYR A N 1
ATOM 2291 C CA . TYR A 1 293 ? -5.353 -4.365 2.652 1.00 80.81 293 TYR A CA 1
ATOM 2292 C C . TYR A 1 293 ? -6.061 -3.254 3.428 1.00 80.81 293 TYR A C 1
ATOM 2294 O O . TYR A 1 293 ? -5.625 -2.106 3.379 1.00 80.81 293 TYR A O 1
ATOM 2302 N N . THR A 1 294 ? -7.072 -3.599 4.227 1.00 82.25 294 THR A N 1
ATOM 2303 C CA . THR A 1 294 ? -7.824 -2.650 5.070 1.00 82.25 294 THR A CA 1
ATOM 2304 C C . THR A 1 294 ? -6.962 -1.907 6.087 1.00 82.25 294 THR A C 1
ATOM 2306 O O . THR A 1 294 ? -7.359 -0.841 6.554 1.00 82.25 294 THR A O 1
ATOM 2309 N N . PHE A 1 295 ? -5.750 -2.393 6.391 1.00 86.12 295 PHE A N 1
ATOM 2310 C CA . PHE A 1 295 ? -4.810 -1.598 7.171 1.00 86.12 295 PHE A CA 1
ATOM 2311 C C . PHE A 1 295 ? -4.420 -0.319 6.428 1.00 86.12 295 PHE A C 1
ATOM 2313 O O . PHE A 1 295 ? -4.342 0.739 7.041 1.00 86.12 295 PHE A O 1
ATOM 2320 N N . PHE A 1 296 ? -4.220 -0.361 5.113 1.00 81.69 296 PHE A N 1
ATOM 2321 C CA . PHE A 1 296 ? -3.617 0.733 4.340 1.00 81.69 296 PHE A CA 1
ATOM 2322 C C . PHE A 1 296 ? -4.616 1.575 3.545 1.00 81.69 296 PHE A C 1
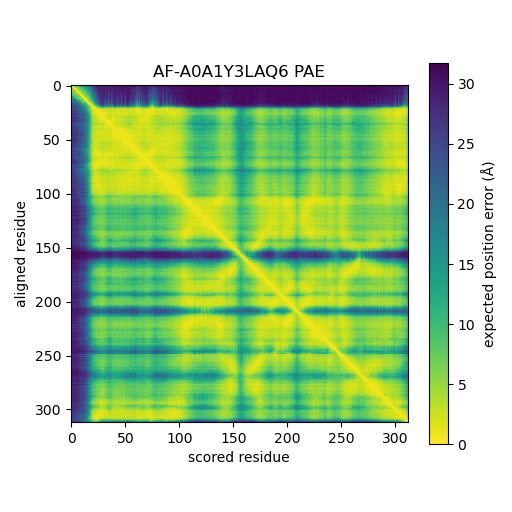ATOM 2324 O O . PHE A 1 296 ? -4.275 2.686 3.142 1.00 81.69 296 PHE A O 1
ATOM 2331 N N . MET A 1 297 ? -5.856 1.108 3.407 1.00 79.75 297 MET A N 1
ATOM 2332 C CA . MET A 1 297 ? -6.895 1.789 2.640 1.00 79.75 297 MET A CA 1
ATOM 2333 C C . MET A 1 297 ? -8.268 1.688 3.307 1.00 79.75 297 MET A C 1
ATOM 2335 O O . MET A 1 297 ? -8.515 0.814 4.135 1.00 79.75 297 MET A O 1
ATOM 2339 N N . GLY A 1 298 ? -9.181 2.571 2.909 1.00 77.50 298 GLY A N 1
ATOM 2340 C CA . GLY A 1 298 ? -10.542 2.618 3.442 1.00 77.50 298 GLY A CA 1
ATOM 2341 C C . GLY A 1 298 ? -10.626 3.382 4.765 1.00 77.50 298 GLY A C 1
ATOM 2342 O O . GLY A 1 298 ? -9.825 4.280 5.030 1.00 77.50 298 GLY A O 1
ATOM 2343 N N . ALA A 1 299 ? -11.620 3.039 5.583 1.00 76.69 299 ALA A N 1
ATOM 2344 C CA . ALA A 1 299 ? -11.924 3.705 6.849 1.00 76.69 299 ALA A CA 1
ATOM 2345 C C . ALA A 1 299 ? -12.141 2.690 7.986 1.00 76.69 299 ALA A C 1
ATOM 2347 O O . ALA A 1 299 ? -12.361 1.504 7.736 1.00 76.69 299 ALA A O 1
ATOM 2348 N N . GLY A 1 300 ? -12.108 3.169 9.234 1.00 84.19 300 GLY A N 1
ATOM 2349 C CA . GLY A 1 300 ? -12.441 2.379 10.421 1.00 84.19 300 GLY A CA 1
ATOM 2350 C C . GLY A 1 300 ? -11.246 1.943 11.270 1.00 84.19 300 GLY A C 1
ATOM 2351 O O . GLY A 1 300 ? -10.152 2.501 11.191 1.00 84.19 300 GLY A O 1
ATOM 2352 N N . LEU A 1 301 ? -11.475 0.923 12.103 1.00 88.56 301 LEU A N 1
ATOM 2353 C CA . LEU A 1 301 ? -10.525 0.419 13.104 1.00 88.56 301 LEU A CA 1
ATOM 2354 C C . LEU A 1 301 ? -9.167 0.004 12.529 1.00 88.56 301 LEU A C 1
ATOM 2356 O O . LEU A 1 301 ? -8.141 0.235 13.157 1.00 88.56 301 LEU A O 1
ATOM 2360 N N . ASP A 1 302 ? -9.132 -0.561 11.325 1.00 89.38 302 ASP A N 1
ATOM 2361 C CA . ASP A 1 302 ? -7.879 -1.013 10.708 1.00 89.38 302 ASP A CA 1
ATOM 2362 C C . ASP A 1 302 ? -6.939 0.150 10.333 1.00 89.38 302 ASP A C 1
ATOM 2364 O O . ASP A 1 302 ? -5.765 -0.065 10.031 1.00 89.38 302 ASP A O 1
ATOM 2368 N N . ARG A 1 303 ? -7.418 1.398 10.421 1.00 90.12 303 ARG A N 1
ATOM 2369 C CA . ARG A 1 303 ? -6.626 2.611 10.188 1.00 90.12 303 ARG A CA 1
ATOM 2370 C C . ARG A 1 303 ? -5.828 3.056 11.417 1.00 90.12 303 ARG A C 1
ATOM 2372 O O . ARG A 1 303 ? -5.189 4.100 11.349 1.00 90.12 303 ARG A O 1
ATOM 2379 N N . VAL A 1 304 ? -5.856 2.316 12.528 1.00 93.75 304 VAL A N 1
ATOM 2380 C CA . VAL A 1 304 ? -5.058 2.616 13.730 1.00 93.75 304 VAL A CA 1
ATOM 2381 C C . VAL A 1 304 ? -3.568 2.406 13.442 1.00 93.75 304 VAL A C 1
ATOM 2383 O O . VAL A 1 304 ? -3.151 1.346 12.979 1.00 93.75 304 VAL A O 1
ATOM 2386 N N . GLU A 1 305 ? -2.755 3.415 13.745 1.00 93.69 305 GLU A N 1
ATOM 2387 C CA . GLU A 1 305 ? -1.303 3.408 13.523 1.00 93.69 305 GLU A CA 1
ATOM 2388 C C . GLU A 1 305 ? -0.502 3.342 14.819 1.00 93.69 305 GLU A C 1
ATOM 2390 O O . GLU A 1 305 ? 0.597 2.790 14.835 1.00 93.69 305 GLU A O 1
ATOM 2395 N N . ALA A 1 306 ? -1.035 3.901 15.906 1.00 96.12 306 ALA A N 1
ATOM 2396 C CA . ALA A 1 306 ? -0.348 3.909 17.188 1.00 96.12 306 ALA A CA 1
ATOM 2397 C C . ALA A 1 306 ? -1.320 3.975 18.367 1.00 96.12 306 ALA A C 1
ATOM 2399 O O . ALA A 1 306 ? -2.407 4.547 18.275 1.00 96.12 306 ALA A O 1
ATOM 2400 N N . VAL A 1 307 ? -0.869 3.436 19.498 1.00 96.81 307 VAL A N 1
ATOM 2401 C CA . VAL A 1 307 ? -1.511 3.560 20.809 1.00 96.81 307 VAL A CA 1
ATOM 2402 C C . VAL A 1 307 ? -0.472 4.111 21.779 1.00 96.81 307 VAL A C 1
ATOM 2404 O O . VAL A 1 307 ? 0.668 3.644 21.800 1.00 96.81 307 VAL A O 1
ATOM 2407 N N . THR A 1 308 ? -0.844 5.113 22.569 1.00 96.56 308 THR A N 1
ATOM 2408 C CA . THR A 1 308 ? 0.010 5.702 23.604 1.00 96.56 308 THR A CA 1
ATOM 2409 C C . THR A 1 308 ? -0.716 5.749 24.941 1.00 96.56 308 THR A C 1
ATOM 2411 O O . THR A 1 308 ? -1.942 5.828 25.008 1.00 96.56 308 THR A O 1
ATOM 2414 N N . TYR A 1 309 ? 0.055 5.707 26.024 1.00 94.31 309 TYR A N 1
ATOM 2415 C CA . TYR A 1 309 ? -0.456 5.743 27.391 1.00 94.31 309 TYR A CA 1
ATOM 2416 C C . TYR A 1 309 ? 0.046 7.001 28.106 1.00 94.31 309 TYR A C 1
ATOM 2418 O O . TYR A 1 309 ? 1.169 7.435 27.824 1.00 94.31 309 TYR A O 1
ATOM 2426 N N . PRO A 1 310 ? -0.743 7.584 29.027 1.00 88.50 310 PRO A N 1
ATOM 2427 C CA . PRO A 1 310 ? -0.277 8.679 29.868 1.00 88.50 310 PRO A CA 1
ATOM 2428 C C . PRO A 1 310 ? 1.013 8.299 30.594 1.00 88.50 310 PRO A C 1
ATOM 2430 O O . PRO A 1 310 ? 1.161 7.172 31.078 1.00 88.50 310 PRO A O 1
ATOM 2433 N N . GLN A 1 311 ? 1.948 9.245 30.677 1.00 72.75 311 GLN A N 1
ATOM 2434 C CA . GLN A 1 311 ? 3.132 9.071 31.510 1.00 72.75 311 GLN A CA 1
ATOM 2435 C C . GLN A 1 311 ? 2.708 9.140 32.980 1.00 72.75 311 GLN A C 1
ATOM 2437 O O . GLN A 1 311 ? 1.991 10.060 33.370 1.00 72.75 311 GLN A O 1
ATOM 2442 N N . LYS A 1 312 ? 3.107 8.130 33.755 1.00 52.88 312 LYS A N 1
ATOM 2443 C CA . LYS A 1 312 ? 2.902 8.087 35.207 1.00 52.88 312 LYS A CA 1
ATOM 2444 C C . LYS A 1 312 ? 3.896 8.980 35.933 1.00 52.88 312 LYS A C 1
ATOM 2446 O O . LYS A 1 312 ? 5.060 9.032 35.476 1.00 52.88 312 LYS A O 1
#

Solvent-accessible surface area (backbone atoms only — not comparable to full-atom values): 17539 Å² total; per-residue (Å²): 141,69,81,74,66,69,62,60,66,68,61,68,71,72,72,71,69,80,62,82,57,57,62,33,36,40,31,37,77,53,75,47,45,34,51,91,72,22,50,35,72,68,43,46,49,56,52,38,55,56,30,48,79,56,71,30,67,54,88,37,47,44,62,44,24,34,85,90,42,38,29,34,32,35,36,26,63,76,47,92,68,54,75,66,41,48,50,42,59,51,44,64,55,50,52,42,31,53,54,50,71,70,59,60,62,26,28,36,37,35,68,54,61,49,73,71,50,58,71,71,45,52,75,68,53,45,51,53,59,69,70,45,69,65,57,49,79,33,50,26,44,69,48,68,58,68,44,70,46,64,55,67,72,80,80,72,98,61,96,66,85,60,53,79,41,74,40,72,20,45,30,34,22,29,40,40,31,32,66,79,53,71,61,91,56,43,75,50,46,25,48,28,79,54,92,51,53,46,32,28,34,39,30,30,57,46,72,49,81,94,72,43,79,45,76,51,67,41,39,27,36,50,45,49,62,38,62,72,63,35,48,32,42,76,69,60,77,41,41,66,53,32,31,81,80,40,99,54,72,58,44,56,53,31,34,57,76,45,77,76,44,77,42,81,38,32,66,39,54,94,75,34,77,67,49,60,58,50,43,52,48,34,52,55,54,59,70,68,63,40,79,75,55,38,43,63,31,85,82,52,78,49,27,42,67,47,76,49,64,70,84,129

Foldseek 3Di:
DPPVPVVVVVVVVPPPPPDQDQFKKFFFPDQQDAQVPFGDPVQLVQLCVLLVVQVAHCVQWDWGQDHVHSRMTGITGNDDDDPSSSVSNCCLQVVLQVQQVPDFQKKKKAFDFDPVQLVPDDPVRNVVVVPDDRIDIFGKDKDQAKDKDWAFPDDDPDPDQPQQDKDKTWIFTKIWMAGPDDDPQWPAKFQDADDQRQKIKIKGWDQDPPRDIDIGITIIGIAGPPPVVRVCPVVVVWDWDHRVSDPDGGDITITTQDIPGIDTAGSNNVPTPCVVVSSVVSLVSQVVPDPPSLLRYDDYSSRTNDMGGDDD

pLDDT: mean 85.33, std 14.0, range [35.41, 98.12]

Sequence (312 aa):
MNLARTLALSSALLLGGCGDETFMSVRFQTDVGTARWGLDPINLQMIGEALEQRQVDPKRLRFDVDAEDKRLVHVVLLQPLDEQQQAALRGLFEDIVQARNAVTFAIEVTLQPTAAERQRLTPSQLQALEAMPASFTLPAEPGDEVSTVAAMPEQWPGTTMDVNEQVQAEVSCLLYISPRQYYPGMTDVYAAKGDDPQRVVLEFAETGEANAFSLWKVSARYRFKQASLQQQVDKGELALLPADEQNRKSLSIAFKLADLGEHELMRAYQIDYRVKALNSQCYAEQMKLGRPYTFFMGAGLDRVEAVTYPQK